Protein AF-A0A1W0A233-F1 (afdb_monomer)

Radius of gyration: 25.61 Å; Cα contacts (8 Å, |Δi|>4): 280; chains: 1; bounding box: 57×73×52 Å

pLDDT: mean 81.69, std 15.73, range [32.03, 96.0]

Organism: NCBI:txid74557

Sequence (235 aa):
MIAGYSLIRVHFCFFKCFCPRFTFYENITLYTPLTAGLESLQATLGPFGAVDMIYISCPNTYTTQVPEEFLNNSSIGGNLLCCVDMSPMPTFSGISSYFRLNNMCHSQFGEFAWRSNLMLLFANIPSQITINLNASDYNQLCALQLISGDDCMYMYTQDELFIKEYPIYLEHSTTQAYQDIKALDIRFIQYVLIDNSTTHLYNIPIFSKAERLFGFFAWCLIYEWATGLREVISF

Solvent-accessible surface area (backbone atoms only — not comparable to full-atom values): 14281 Å² total; per-residue (Å²): 131,98,79,85,86,80,89,74,84,88,73,95,71,76,97,64,93,69,61,54,52,59,60,30,45,77,67,65,76,40,62,87,79,65,54,72,67,57,48,50,47,34,70,72,67,39,58,60,90,73,53,91,78,80,88,75,78,74,77,78,54,51,34,16,62,43,50,72,72,54,77,82,28,30,28,31,36,18,40,85,90,42,78,88,82,41,68,67,47,56,76,69,45,30,33,39,31,59,67,50,95,86,61,60,71,92,59,91,46,60,32,68,46,77,65,41,73,67,46,51,53,64,14,49,63,48,21,44,73,78,58,60,62,51,84,85,47,39,64,60,53,41,69,31,23,52,45,60,59,98,55,45,52,57,52,58,50,48,50,53,51,48,49,70,75,51,76,77,85,67,94,64,59,59,68,54,55,51,52,55,53,58,72,65,63,53,62,45,61,35,34,32,30,44,88,86,73,45,80,43,77,47,74,44,53,45,76,32,84,91,34,49,68,38,34,38,55,38,38,38,52,48,47,34,36,78,72,67,77,42,85,86,87,86,132

Structure (mmCIF, N/CA/C/O backbone):
data_AF-A0A1W0A233-F1
#
_entry.id   AF-A0A1W0A233-F1
#
loop_
_atom_site.group_PDB
_atom_site.id
_atom_site.type_symbol
_atom_site.label_atom_id
_atom_site.label_alt_id
_atom_site.label_comp_id
_atom_site.label_asym_id
_atom_site.label_entity_id
_atom_site.label_seq_id
_atom_site.pdbx_PDB_ins_code
_atom_site.Cartn_x
_atom_site.Cartn_y
_atom_site.Cartn_z
_atom_site.occupancy
_atom_site.B_iso_or_equiv
_atom_site.auth_seq_id
_atom_site.auth_comp_id
_atom_site.auth_asym_id
_atom_site.auth_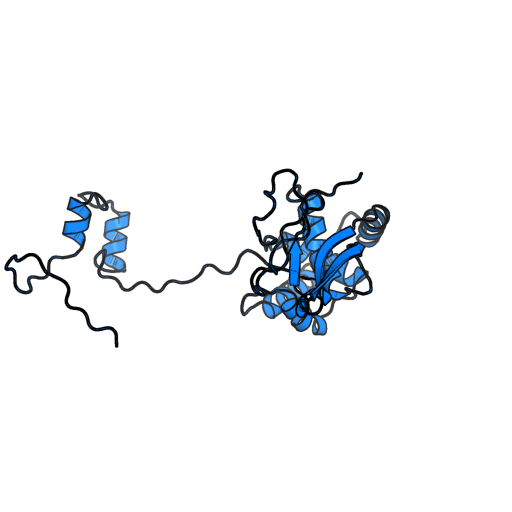atom_id
_atom_site.pdbx_PDB_model_num
ATOM 1 N N . MET A 1 1 ? 4.770 41.264 -24.015 1.00 33.19 1 MET A N 1
ATOM 2 C CA . MET A 1 1 ? 4.144 42.059 -22.938 1.00 33.19 1 MET A CA 1
ATOM 3 C C . MET A 1 1 ? 2.650 42.005 -23.200 1.00 33.19 1 MET A C 1
ATOM 5 O O . MET A 1 1 ? 2.228 42.519 -24.227 1.00 33.19 1 MET A O 1
ATOM 9 N N . ILE A 1 2 ? 1.888 41.238 -22.419 1.00 33.50 2 ILE A N 1
ATOM 10 C CA . ILE A 1 2 ? 0.462 41.043 -22.711 1.00 33.50 2 ILE A CA 1
ATOM 11 C C . ILE A 1 2 ? -0.270 42.314 -22.285 1.00 33.50 2 ILE A C 1
ATOM 13 O O . ILE A 1 2 ? -0.435 42.584 -21.101 1.00 33.50 2 ILE A O 1
ATOM 17 N N . ALA A 1 3 ? -0.653 43.098 -23.285 1.00 32.56 3 ALA A N 1
ATOM 18 C CA . ALA A 1 3 ? -1.611 44.182 -23.199 1.00 32.56 3 ALA A CA 1
ATOM 19 C C . ALA A 1 3 ? -2.797 43.810 -24.098 1.00 32.56 3 ALA A C 1
ATOM 21 O O . ALA A 1 3 ? -2.602 43.251 -25.178 1.00 32.56 3 ALA A O 1
ATOM 22 N N . GLY A 1 4 ? -4.015 44.119 -23.659 1.00 37.56 4 GLY A N 1
ATOM 23 C CA . GLY A 1 4 ? -5.231 43.903 -24.435 1.00 37.56 4 GLY A CA 1
ATOM 24 C C . GLY A 1 4 ? -6.406 44.670 -23.836 1.00 37.56 4 GLY A C 1
ATOM 25 O O . GLY A 1 4 ? -6.597 44.663 -22.623 1.00 37.56 4 GLY A O 1
ATOM 26 N N . TYR A 1 5 ? -7.182 45.337 -24.690 1.00 35.78 5 TYR A N 1
ATOM 27 C CA . TYR A 1 5 ? -8.458 45.957 -24.337 1.00 35.78 5 TYR A CA 1
ATOM 28 C C . TYR A 1 5 ? -9.594 45.035 -24.787 1.00 35.78 5 TYR A C 1
ATOM 30 O O . TYR A 1 5 ? -9.588 44.565 -25.924 1.00 35.78 5 TYR A O 1
ATOM 38 N N . SER A 1 6 ? -10.566 44.787 -23.907 1.00 41.59 6 SER A N 1
ATOM 39 C CA . SER A 1 6 ? -11.789 44.046 -24.237 1.00 41.59 6 SER A CA 1
ATOM 40 C C . SER A 1 6 ? -12.926 45.017 -24.559 1.00 41.59 6 SER A C 1
ATOM 42 O O . SER A 1 6 ? -13.062 46.059 -23.914 1.00 41.59 6 SER A O 1
ATOM 44 N N . LEU A 1 7 ? -13.742 44.689 -25.563 1.00 35.34 7 LEU A N 1
ATOM 45 C CA . LEU A 1 7 ? -14.907 45.485 -25.946 1.00 35.34 7 LEU A CA 1
ATOM 46 C C . LEU A 1 7 ? -16.031 45.299 -24.922 1.00 35.34 7 LEU A C 1
ATOM 48 O O . LEU A 1 7 ? -16.494 44.185 -24.689 1.00 35.34 7 LEU A O 1
ATOM 52 N N . ILE A 1 8 ? -16.511 46.407 -24.358 1.00 42.28 8 ILE A N 1
ATOM 53 C CA . ILE A 1 8 ? -17.685 46.428 -23.483 1.00 42.28 8 ILE A CA 1
ATOM 54 C C . ILE A 1 8 ? -18.877 46.903 -24.312 1.00 42.28 8 ILE A C 1
ATOM 56 O O . ILE A 1 8 ? -18.841 47.978 -24.914 1.00 42.28 8 ILE A O 1
ATOM 60 N N . ARG A 1 9 ? -19.945 46.102 -24.357 1.00 34.44 9 ARG A N 1
ATOM 61 C CA . ARG A 1 9 ? -21.213 46.512 -24.968 1.00 34.44 9 ARG A CA 1
ATOM 62 C C . ARG A 1 9 ? -21.844 47.581 -24.076 1.00 34.44 9 ARG A C 1
ATOM 64 O O . ARG A 1 9 ? -22.087 47.345 -22.898 1.00 34.44 9 ARG A O 1
ATOM 71 N N . VAL A 1 10 ? -22.069 48.761 -24.643 1.00 38.72 10 VAL A N 1
ATOM 72 C CA . VAL A 1 10 ? -22.599 49.937 -23.947 1.00 38.72 10 VAL A CA 1
ATOM 73 C C . VAL A 1 10 ? -23.959 49.622 -23.318 1.00 38.72 10 VAL A C 1
ATOM 75 O O . VAL A 1 10 ? -24.916 49.337 -24.034 1.00 38.72 10 VAL A O 1
ATOM 78 N N . HIS A 1 11 ? -24.065 49.764 -21.997 1.00 34.16 11 HIS A N 1
ATOM 79 C CA . HIS A 1 11 ? -25.263 50.346 -21.405 1.00 34.16 11 HIS A CA 1
ATOM 80 C C . HIS A 1 11 ? -24.916 51.145 -20.147 1.00 34.16 11 HIS A C 1
ATOM 82 O O . HIS A 1 11 ? -24.232 50.678 -19.240 1.00 34.16 11 HIS A O 1
ATOM 88 N N . PHE A 1 12 ? -25.385 52.388 -20.141 1.00 35.78 12 PHE A N 1
ATOM 89 C CA . PHE A 1 12 ? -25.283 53.349 -19.053 1.00 35.78 12 PHE A CA 1
ATOM 90 C C . PHE A 1 12 ? -26.000 52.800 -17.811 1.00 35.78 12 PHE A C 1
ATOM 92 O O . PHE A 1 12 ? -27.225 52.721 -17.808 1.00 35.78 12 PHE A O 1
ATOM 99 N N . CYS A 1 13 ? -25.253 52.453 -16.763 1.00 33.56 13 CYS A N 1
ATOM 100 C CA . CYS A 1 13 ? -25.688 52.653 -15.383 1.00 33.56 13 CYS A CA 1
ATOM 101 C C . CYS A 1 13 ? -24.473 52.655 -14.447 1.00 33.56 13 CYS A C 1
ATOM 103 O O . CYS A 1 13 ? -23.945 51.622 -14.048 1.00 33.56 13 CYS A O 1
ATOM 105 N N . PHE A 1 14 ? -24.044 53.876 -14.130 1.00 32.03 14 PHE A N 1
ATOM 106 C CA . PHE A 1 14 ? -23.305 54.258 -12.931 1.00 32.03 14 PHE A CA 1
ATOM 107 C C . PHE A 1 14 ? -23.689 53.402 -11.718 1.00 32.03 14 PHE A C 1
ATOM 109 O O . PHE A 1 14 ? -24.881 53.218 -11.480 1.00 32.03 14 PHE A O 1
ATOM 116 N N . PHE A 1 15 ? -22.682 52.963 -10.952 1.00 35.00 15 PHE A N 1
ATOM 117 C CA . PHE A 1 15 ? -22.752 52.507 -9.557 1.00 35.00 15 PHE A CA 1
ATOM 118 C C . PHE A 1 15 ? -24.134 52.699 -8.900 1.00 35.00 15 PHE A C 1
ATOM 120 O O . PHE A 1 15 ? -24.409 53.685 -8.219 1.00 35.00 15 PHE A O 1
ATOM 127 N N . LYS A 1 16 ? -25.010 51.715 -9.087 1.00 32.91 16 LYS A N 1
ATOM 128 C CA . LYS A 1 16 ? -26.120 51.427 -8.186 1.00 32.91 16 LYS A CA 1
ATOM 129 C C . LYS A 1 16 ? -25.879 50.003 -7.742 1.00 32.91 16 LYS A C 1
ATOM 131 O O . LYS A 1 16 ? -25.800 49.112 -8.579 1.00 32.91 16 LYS A O 1
ATOM 136 N N . CYS A 1 17 ? -25.681 49.831 -6.441 1.00 41.06 17 CYS A N 1
ATOM 137 C CA . CYS A 1 17 ? -25.454 48.553 -5.784 1.00 41.06 17 CYS A CA 1
ATOM 138 C C . CYS A 1 17 ? -26.625 47.605 -6.103 1.00 41.06 17 CYS A C 1
ATOM 140 O O . CYS A 1 17 ? -27.643 47.604 -5.414 1.00 41.06 17 CYS A O 1
ATOM 142 N N . PHE A 1 18 ? -26.522 46.859 -7.203 1.00 43.19 18 PHE A N 1
ATOM 143 C CA . PHE A 1 18 ? -27.404 45.742 -7.497 1.00 43.19 18 PHE A CA 1
ATOM 144 C C . PHE A 1 18 ? -26.868 44.575 -6.679 1.00 43.19 18 PHE A C 1
ATOM 146 O O . PHE A 1 18 ? -25.777 44.069 -6.932 1.00 43.19 18 PHE A O 1
ATOM 153 N N . CYS A 1 19 ? -27.604 44.208 -5.634 1.00 56.47 19 CYS A N 1
ATOM 154 C CA . CYS A 1 19 ? -27.292 43.048 -4.814 1.00 56.47 19 CYS A CA 1
ATOM 155 C C . CYS A 1 19 ? -27.194 41.818 -5.748 1.00 56.47 19 CYS A C 1
ATOM 157 O O . CYS A 1 19 ? -28.168 41.570 -6.468 1.00 56.47 19 CYS A O 1
ATOM 159 N N . PRO A 1 20 ? -26.086 41.043 -5.757 1.00 60.44 20 PRO A N 1
ATOM 160 C CA . PRO A 1 20 ? -25.913 39.881 -6.648 1.00 60.44 20 PRO A CA 1
ATOM 161 C C . PRO A 1 20 ? -27.074 38.873 -6.567 1.00 60.44 20 PRO A C 1
ATOM 163 O O . PRO A 1 20 ? -27.365 38.138 -7.507 1.00 60.44 20 PRO A O 1
ATOM 166 N N . ARG A 1 21 ? -27.804 38.908 -5.447 1.00 60.41 21 ARG A N 1
ATOM 167 C CA . ARG A 1 21 ? -29.059 38.207 -5.180 1.00 60.41 21 ARG A CA 1
ATOM 168 C C . ARG A 1 21 ? -30.117 38.326 -6.287 1.00 60.41 21 ARG A C 1
ATOM 170 O O . ARG A 1 21 ? -30.792 37.337 -6.548 1.00 60.41 21 ARG A O 1
ATOM 177 N N . PHE A 1 22 ? -30.288 39.486 -6.926 1.00 64.31 22 PHE A N 1
ATOM 178 C CA . PHE A 1 22 ? -31.325 39.654 -7.959 1.00 64.31 22 PHE A CA 1
ATOM 179 C C . PHE A 1 22 ? -31.006 38.835 -9.216 1.00 64.31 22 PHE A C 1
ATOM 181 O O . PHE A 1 22 ? -31.866 38.122 -9.726 1.00 64.31 22 PHE A O 1
ATOM 188 N N . THR A 1 23 ? -29.738 38.831 -9.626 1.00 68.94 23 THR A N 1
ATOM 189 C CA . THR A 1 23 ? -29.240 38.010 -10.735 1.00 68.94 23 THR A CA 1
ATOM 190 C C . THR A 1 23 ? -29.417 36.516 -10.462 1.00 68.94 23 THR A C 1
ATOM 192 O O . THR A 1 23 ? -29.741 35.755 -11.368 1.00 68.94 23 THR A O 1
ATOM 195 N N . PHE A 1 24 ? -29.255 36.072 -9.211 1.00 71.56 24 PHE A N 1
ATOM 196 C CA . PHE A 1 24 ? -29.488 34.670 -8.848 1.00 71.56 24 PHE A CA 1
ATOM 197 C C . PHE A 1 24 ? -30.963 34.263 -8.895 1.00 71.56 24 PHE A C 1
ATOM 199 O O . PHE A 1 24 ? -31.239 33.095 -9.159 1.00 71.56 24 PHE A O 1
ATOM 206 N N . TYR A 1 25 ? -31.898 35.193 -8.676 1.00 74.81 25 TYR A N 1
ATOM 207 C CA . TYR A 1 25 ? -33.323 34.929 -8.886 1.00 74.81 25 TYR A CA 1
ATOM 208 C C . TYR A 1 25 ? -33.676 34.852 -10.371 1.00 74.81 25 TYR A C 1
ATOM 210 O O . TYR A 1 25 ? -34.390 33.940 -10.778 1.00 74.81 25 TYR A O 1
ATOM 218 N N . GLU A 1 26 ? -33.141 35.759 -11.192 1.00 76.00 26 GLU A N 1
ATOM 219 C CA . GLU A 1 26 ? -33.358 35.729 -12.645 1.00 76.00 26 GLU A CA 1
ATOM 220 C C . GLU A 1 26 ? -32.745 34.484 -13.302 1.00 76.00 26 GLU A C 1
ATOM 222 O O . GLU A 1 26 ? -33.341 33.911 -14.210 1.00 76.00 26 GLU A O 1
ATOM 227 N N . ASN A 1 27 ? -31.590 34.024 -12.809 1.00 75.62 27 ASN A N 1
ATOM 228 C CA . ASN A 1 27 ? -30.916 32.813 -13.285 1.00 75.62 27 ASN A CA 1
ATOM 229 C C . ASN A 1 27 ? -31.359 31.532 -12.548 1.00 75.62 27 ASN A C 1
ATOM 231 O O . ASN A 1 27 ? -30.694 30.501 -12.643 1.00 75.62 27 ASN A O 1
ATOM 235 N N . ILE A 1 28 ? -32.445 31.596 -11.763 1.00 76.31 28 ILE A N 1
ATOM 236 C CA . ILE A 1 28 ? -33.083 30.443 -11.094 1.00 76.31 28 ILE A CA 1
ATOM 237 C C . ILE A 1 28 ? -32.131 29.689 -10.129 1.00 76.31 28 ILE A C 1
ATOM 239 O O . ILE A 1 28 ? -32.389 28.583 -9.666 1.00 76.31 28 ILE A O 1
ATOM 243 N N . THR A 1 29 ? -31.006 30.302 -9.765 1.00 79.31 29 THR A N 1
ATOM 244 C CA . THR A 1 29 ? -30.072 29.760 -8.767 1.00 79.31 29 THR A CA 1
ATOM 245 C C . THR A 1 29 ? -30.651 29.893 -7.356 1.00 79.31 29 THR A C 1
ATOM 247 O O . THR A 1 29 ? -30.402 29.057 -6.492 1.00 79.31 29 THR A O 1
ATOM 250 N N . LEU A 1 30 ? -31.457 30.932 -7.125 1.00 76.25 30 LEU A N 1
ATOM 251 C CA . LEU A 1 30 ? -32.267 31.113 -5.926 1.00 76.25 30 LEU A CA 1
ATOM 252 C C . LEU A 1 30 ? -33.742 31.205 -6.325 1.00 76.25 30 LEU A C 1
ATOM 254 O O . LEU A 1 30 ? -34.074 31.711 -7.393 1.00 76.25 30 LEU A O 1
ATOM 258 N N . TYR A 1 31 ? -34.630 30.773 -5.434 1.00 76.81 31 TYR A N 1
ATOM 259 C CA . TYR A 1 31 ? -36.079 30.890 -5.600 1.00 76.81 31 TYR A CA 1
ATOM 260 C C . TYR A 1 31 ? -36.647 31.883 -4.581 1.00 76.81 31 TYR A C 1
ATOM 262 O O . TYR A 1 31 ? -36.152 31.968 -3.453 1.00 76.81 31 TYR A O 1
ATOM 270 N N . THR A 1 32 ? -37.657 32.662 -4.977 1.00 77.00 32 THR A N 1
ATOM 271 C CA . THR A 1 32 ? -38.414 33.529 -4.063 1.00 77.00 32 THR A CA 1
ATOM 272 C C . THR A 1 32 ? -39.746 32.87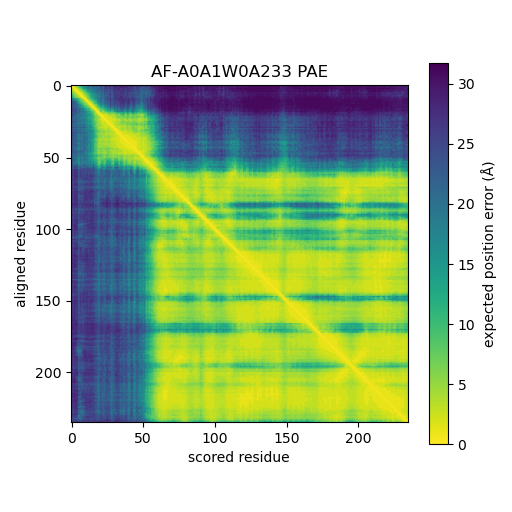2 -3.672 1.00 77.00 32 THR A C 1
ATOM 274 O O . THR A 1 32 ? -40.431 32.335 -4.542 1.00 77.00 32 THR A O 1
ATOM 277 N N . PRO A 1 33 ? -40.152 32.936 -2.387 1.00 82.12 33 PRO A N 1
ATOM 278 C CA . PRO A 1 33 ? -39.359 33.378 -1.234 1.00 82.12 33 PRO A CA 1
ATOM 279 C C . PRO A 1 33 ? -38.209 32.402 -0.925 1.00 82.12 33 PRO A C 1
ATOM 281 O O . PRO A 1 33 ? -38.262 31.233 -1.302 1.00 82.12 33 PRO A O 1
ATOM 284 N N . LEU A 1 34 ? -37.165 32.880 -0.236 1.00 82.62 34 LEU A N 1
ATOM 285 C CA . LEU A 1 34 ? -36.105 31.984 0.235 1.00 82.62 34 LEU A CA 1
ATOM 286 C C . LEU A 1 34 ? -36.691 30.985 1.231 1.00 82.62 34 LEU A C 1
ATOM 288 O O . LEU A 1 34 ? -37.516 31.335 2.071 1.00 82.62 34 LEU A O 1
ATOM 292 N N . THR A 1 35 ? -36.216 29.746 1.177 1.00 88.06 35 THR A N 1
ATOM 293 C CA . THR A 1 35 ? -36.455 28.788 2.259 1.00 88.06 35 THR A CA 1
ATOM 294 C C . THR A 1 35 ? -35.825 29.302 3.555 1.00 88.06 35 THR A C 1
ATOM 296 O O . THR A 1 35 ? -34.763 29.928 3.496 1.00 88.06 35 THR A O 1
ATOM 299 N N . ALA A 1 36 ? -36.397 28.952 4.710 1.00 87.00 36 ALA A N 1
ATOM 300 C CA . ALA A 1 36 ? -35.888 29.359 6.025 1.00 87.00 36 ALA A CA 1
ATOM 301 C C . ALA A 1 36 ? -34.377 29.092 6.213 1.00 87.00 36 ALA A C 1
ATOM 303 O O . ALA A 1 36 ? -33.674 29.898 6.815 1.00 87.00 36 ALA A O 1
ATOM 304 N N . GLY A 1 37 ? -33.853 28.000 5.637 1.00 85.25 37 GLY A N 1
ATOM 305 C CA . GLY A 1 37 ? -32.419 27.691 5.668 1.00 85.25 37 GLY A CA 1
ATOM 306 C C . GLY A 1 37 ? -31.556 28.710 4.915 1.00 85.25 37 GLY A C 1
ATOM 307 O O . GLY A 1 37 ? -30.560 29.183 5.452 1.00 85.25 37 GLY A O 1
ATOM 308 N N . LEU A 1 38 ? -31.952 29.099 3.699 1.00 82.75 38 LEU A N 1
ATOM 309 C CA . LEU A 1 38 ? -31.236 30.105 2.903 1.00 82.75 38 LEU A CA 1
ATOM 310 C C . LEU A 1 38 ? -31.375 31.514 3.487 1.00 82.75 38 LEU A C 1
ATOM 312 O O . LEU A 1 38 ? -30.438 32.301 3.396 1.00 82.75 38 LEU A O 1
ATOM 316 N N . GLU A 1 39 ? -32.515 31.833 4.100 1.00 87.44 39 GLU A N 1
ATOM 317 C CA . GLU A 1 39 ? -32.701 33.102 4.806 1.00 87.44 39 GLU A CA 1
ATOM 318 C C . GLU A 1 39 ? -31.789 33.190 6.036 1.00 87.44 39 GLU A C 1
ATOM 320 O O . GLU A 1 39 ? -31.076 34.180 6.199 1.00 87.44 39 GLU A O 1
ATOM 325 N N . SER A 1 40 ? -31.726 32.122 6.838 1.00 87.38 40 SER A N 1
ATOM 326 C CA . SER A 1 40 ? -30.799 32.036 7.968 1.00 87.38 40 SER A CA 1
ATOM 327 C C . SER A 1 40 ? -29.341 32.099 7.513 1.00 87.38 40 SER A C 1
ATOM 329 O O . SER A 1 40 ? -28.550 32.821 8.110 1.00 87.38 40 SER A O 1
ATOM 331 N N . LEU A 1 41 ? -28.976 31.386 6.444 1.00 81.81 41 LEU A N 1
ATOM 332 C CA . LEU A 1 41 ? -27.616 31.386 5.906 1.00 81.81 41 LEU A CA 1
ATOM 333 C C . LEU A 1 41 ? -27.201 32.782 5.422 1.00 81.81 41 LEU A C 1
ATOM 335 O O . LEU A 1 41 ? -26.109 33.244 5.742 1.00 81.81 41 LEU A O 1
ATOM 339 N N . GLN A 1 42 ? -28.087 33.472 4.697 1.00 84.31 42 GLN A N 1
ATOM 340 C CA . GLN A 1 42 ? -27.844 34.834 4.227 1.00 84.31 42 GLN A CA 1
ATOM 341 C C . GLN A 1 42 ? -27.738 35.828 5.395 1.00 84.31 42 GLN A C 1
ATOM 343 O O . GLN A 1 42 ? -26.938 36.760 5.340 1.00 84.31 42 GLN A O 1
ATOM 348 N N . ALA A 1 43 ? -28.529 35.640 6.456 1.00 84.75 43 ALA A N 1
ATOM 349 C CA . ALA A 1 43 ? -28.452 36.464 7.661 1.00 84.75 43 ALA A CA 1
ATOM 350 C C . ALA A 1 43 ? -27.136 36.258 8.429 1.00 84.75 43 ALA A C 1
ATOM 352 O O . ALA A 1 43 ? -26.621 37.207 9.015 1.00 84.75 43 ALA A O 1
ATOM 353 N N . THR A 1 44 ? -26.583 35.041 8.418 1.00 86.69 44 THR A N 1
ATOM 354 C CA . THR A 1 44 ? -25.339 34.708 9.125 1.00 86.69 44 THR A CA 1
ATOM 355 C C . THR A 1 44 ? -24.084 35.076 8.336 1.00 86.69 44 THR A C 1
ATOM 357 O O . THR A 1 44 ? -23.152 35.632 8.909 1.00 86.69 44 THR A O 1
ATOM 360 N N . LEU A 1 45 ? -24.033 34.751 7.042 1.00 81.44 45 LEU A N 1
ATOM 361 C CA . LEU A 1 45 ? -22.818 34.881 6.227 1.00 81.44 45 LEU A CA 1
ATOM 362 C C . LEU A 1 45 ? -22.775 36.168 5.400 1.00 81.44 45 LEU A C 1
ATOM 364 O O . LEU A 1 45 ? -21.698 36.602 5.004 1.00 81.44 45 LEU A O 1
ATOM 368 N N . GLY A 1 46 ? -23.930 36.783 5.145 1.00 80.81 46 GLY A N 1
ATOM 369 C CA . GLY A 1 46 ? -24.065 37.938 4.267 1.00 80.81 46 GLY A CA 1
ATOM 370 C C . GLY A 1 46 ? -24.757 37.607 2.938 1.00 80.81 46 GLY A C 1
ATOM 371 O O . GLY A 1 46 ? -25.228 36.490 2.709 1.00 80.81 46 GLY A O 1
ATOM 372 N N . PRO A 1 47 ? -24.892 38.601 2.047 1.00 80.81 47 PRO A N 1
ATOM 373 C CA . PRO A 1 47 ? -25.622 38.447 0.793 1.00 80.81 47 PRO A CA 1
ATOM 374 C C . PRO A 1 47 ? -24.954 37.436 -0.147 1.00 80.81 47 PRO A C 1
ATOM 376 O O . PRO A 1 47 ? -23.754 37.515 -0.404 1.00 80.81 47 PRO A O 1
ATOM 379 N N . PHE A 1 48 ? -25.746 36.530 -0.734 1.00 76.25 48 PHE A N 1
ATOM 380 C CA . PHE A 1 48 ? -25.266 35.590 -1.753 1.00 76.25 48 PHE A CA 1
ATOM 381 C C . PHE A 1 48 ? -24.473 36.313 -2.851 1.00 76.25 48 PHE A C 1
ATOM 383 O O . PHE A 1 48 ? -24.917 37.345 -3.355 1.00 76.25 48 PHE A O 1
ATOM 390 N N . GLY A 1 49 ? -23.311 35.763 -3.221 1.00 68.88 49 GLY A N 1
ATOM 391 C CA . GLY A 1 49 ? -22.426 36.299 -4.266 1.00 68.88 49 GLY A CA 1
ATOM 392 C C . GLY A 1 49 ? -21.567 37.501 -3.865 1.00 68.88 49 GLY A C 1
ATOM 393 O O . GLY A 1 49 ? -20.875 38.039 -4.721 1.00 68.88 49 GLY A O 1
ATOM 394 N N . ALA A 1 50 ? -21.608 37.925 -2.601 1.00 75.06 50 ALA A N 1
ATOM 395 C CA . ALA A 1 50 ? -20.765 38.996 -2.061 1.00 75.06 50 ALA A CA 1
ATOM 396 C C . ALA A 1 50 ? -20.133 38.624 -0.704 1.00 75.06 50 ALA A C 1
ATOM 398 O O . ALA A 1 50 ? -19.707 39.500 0.044 1.00 75.06 50 ALA A O 1
ATOM 399 N N . VAL A 1 51 ? -20.086 37.324 -0.391 1.00 72.75 51 VAL A N 1
ATOM 400 C CA . VAL A 1 51 ? -19.363 36.776 0.762 1.00 72.75 51 VAL A CA 1
ATOM 401 C C . VAL A 1 51 ? -18.040 36.213 0.265 1.00 72.75 51 VAL A C 1
ATOM 403 O O . VAL A 1 51 ? -18.032 35.357 -0.624 1.00 72.75 51 VAL A O 1
ATOM 406 N N . ASP A 1 52 ? -16.937 36.673 0.848 1.00 70.06 52 ASP A N 1
ATOM 407 C CA . ASP A 1 52 ? -15.623 36.092 0.606 1.00 70.06 52 ASP A CA 1
ATOM 408 C C . ASP A 1 52 ? -15.585 34.682 1.202 1.00 70.06 52 ASP A C 1
ATOM 410 O O . ASP A 1 52 ? -15.760 34.483 2.405 1.00 70.06 52 ASP A O 1
ATOM 414 N N . MET A 1 53 ? -15.376 33.684 0.348 1.00 72.06 53 MET A N 1
ATOM 415 C CA . MET A 1 53 ? -15.205 32.298 0.766 1.00 72.06 53 MET A CA 1
ATOM 416 C C . MET A 1 53 ? -13.731 31.936 0.662 1.00 72.06 53 MET A C 1
ATOM 418 O O . MET A 1 53 ? -13.109 32.119 -0.384 1.00 72.06 53 MET A O 1
ATOM 422 N N . ILE A 1 54 ? -13.184 31.379 1.736 1.00 69.31 54 ILE A N 1
ATOM 423 C CA . ILE A 1 54 ? -11.886 30.713 1.689 1.00 69.31 54 ILE A CA 1
ATOM 424 C C . ILE A 1 54 ? -12.159 29.255 1.341 1.00 69.31 54 ILE A C 1
ATOM 426 O O . ILE A 1 54 ? -12.937 28.583 2.020 1.00 69.31 54 ILE A O 1
ATOM 430 N N . TYR A 1 55 ? -11.530 28.763 0.277 1.00 63.06 55 TYR A N 1
ATOM 431 C CA . TYR A 1 55 ? -11.547 27.338 -0.013 1.00 63.06 55 TYR A CA 1
ATOM 432 C C . TYR A 1 55 ? -10.722 26.609 1.051 1.00 63.06 55 TYR A C 1
ATOM 434 O O . TYR A 1 55 ? -9.503 26.768 1.118 1.00 63.06 55 TYR A O 1
ATOM 442 N N . ILE A 1 56 ? -11.399 25.826 1.888 1.00 59.44 56 ILE A N 1
ATOM 443 C CA . ILE A 1 56 ? -10.765 24.892 2.815 1.00 59.44 56 ILE A CA 1
ATOM 444 C C . ILE A 1 56 ? -10.793 23.527 2.134 1.00 59.44 56 ILE A C 1
ATOM 446 O O . ILE A 1 56 ? -11.863 22.939 1.971 1.00 59.44 56 ILE A O 1
ATOM 450 N N . SER A 1 57 ? -9.628 23.033 1.714 1.00 58.28 57 SER A N 1
ATOM 451 C CA . SER A 1 57 ? -9.503 21.669 1.199 1.00 58.28 57 SER A CA 1
ATOM 452 C C . SER A 1 57 ? -10.011 20.679 2.244 1.00 58.28 57 SER A C 1
ATOM 454 O O . SER A 1 57 ? -9.639 20.771 3.416 1.00 58.28 57 SER A O 1
ATOM 456 N N . CYS A 1 58 ? -10.823 19.700 1.833 1.00 58.31 58 CYS A N 1
ATOM 457 C CA . CYS A 1 58 ? -11.064 18.545 2.691 1.00 58.31 58 CYS A CA 1
ATOM 458 C C . CYS A 1 58 ? -9.713 17.898 3.038 1.00 58.31 58 CYS A C 1
ATOM 460 O O . CYS A 1 58 ? -8.850 17.814 2.156 1.00 58.31 58 CYS A O 1
ATOM 462 N N . PRO A 1 59 ? -9.519 17.423 4.281 1.00 65.75 59 PRO A N 1
ATOM 463 C CA . PRO A 1 59 ? -8.355 16.616 4.611 1.00 65.75 59 PRO A CA 1
ATOM 464 C C . PRO A 1 59 ? -8.231 15.484 3.593 1.00 65.75 59 PRO A C 1
ATOM 466 O O . PRO A 1 59 ? -9.227 14.834 3.273 1.00 65.75 59 PRO A O 1
ATOM 469 N N . ASN A 1 60 ? -7.032 15.274 3.051 1.00 67.06 60 ASN A N 1
ATOM 470 C CA . ASN A 1 60 ? -6.810 14.232 2.054 1.00 67.06 60 ASN A CA 1
ATOM 471 C C . ASN A 1 60 ? -7.282 12.878 2.626 1.00 67.06 60 ASN A C 1
ATOM 473 O O . ASN A 1 60 ? -6.750 12.393 3.621 1.00 67.06 60 ASN A O 1
ATOM 477 N N . THR A 1 61 ? -8.293 12.267 2.008 1.00 74.25 61 THR A N 1
ATOM 478 C CA . THR A 1 61 ? -8.886 10.994 2.468 1.00 74.25 61 THR A CA 1
ATOM 479 C C . THR A 1 61 ? -8.246 9.776 1.815 1.00 74.25 61 THR A C 1
ATOM 481 O O . THR A 1 61 ? -8.671 8.648 2.041 1.00 74.25 61 THR A O 1
ATOM 484 N N . TYR A 1 62 ? -7.242 9.988 0.973 1.00 78.00 62 TYR A N 1
ATOM 485 C CA . TYR A 1 62 ? -6.505 8.947 0.274 1.00 78.00 62 TYR A CA 1
ATOM 486 C C . TYR A 1 62 ? -5.009 9.128 0.508 1.00 78.00 62 TYR A C 1
ATOM 488 O O . TYR A 1 62 ? -4.552 10.180 0.975 1.00 78.00 62 TYR A O 1
ATOM 496 N N . THR A 1 63 ? -4.254 8.071 0.253 1.00 78.94 63 THR A N 1
ATOM 497 C CA . THR A 1 63 ? -2.797 8.064 0.298 1.00 78.94 63 THR A CA 1
ATOM 498 C C . THR A 1 63 ? -2.249 7.420 -0.966 1.00 78.94 63 THR A C 1
ATOM 500 O O . THR A 1 63 ? -2.850 6.493 -1.506 1.00 78.94 63 THR A O 1
ATOM 503 N N . THR A 1 64 ? -1.130 7.955 -1.448 1.00 85.94 64 THR A N 1
ATOM 504 C CA . THR A 1 64 ? -0.359 7.406 -2.563 1.00 85.94 64 THR A CA 1
ATOM 505 C C . THR A 1 64 ? 0.953 6.862 -2.009 1.00 85.94 64 THR A C 1
ATOM 507 O O . THR A 1 64 ? 1.951 7.582 -1.915 1.00 85.94 64 THR A O 1
ATOM 510 N N . GLN A 1 65 ? 0.920 5.614 -1.564 1.00 87.62 65 GLN A N 1
ATOM 511 C CA . GLN A 1 65 ? 2.087 4.901 -1.064 1.00 87.62 65 GLN A CA 1
ATOM 512 C C . GLN A 1 65 ? 2.968 4.404 -2.208 1.00 87.62 65 GLN A C 1
ATOM 514 O O . GLN A 1 65 ? 2.460 3.970 -3.245 1.00 87.62 65 GLN A O 1
ATOM 519 N N . VAL A 1 66 ? 4.277 4.392 -1.993 1.00 91.19 66 VAL A N 1
ATOM 520 C CA . VAL A 1 66 ? 5.235 3.797 -2.924 1.00 91.19 66 VAL A CA 1
ATOM 521 C C . VAL A 1 66 ? 6.302 2.993 -2.170 1.00 91.19 66 VAL A C 1
ATOM 523 O O . VAL A 1 66 ? 6.618 3.345 -1.033 1.00 91.19 66 VAL A O 1
ATOM 526 N N . PRO A 1 67 ? 6.854 1.916 -2.758 1.00 92.56 67 PRO A N 1
ATOM 527 C CA . PRO A 1 67 ? 8.088 1.315 -2.256 1.00 92.56 67 PRO A CA 1
ATOM 528 C C . PRO A 1 67 ? 9.248 2.323 -2.303 1.00 92.56 67 PRO A C 1
ATOM 530 O O . PRO A 1 67 ? 9.237 3.252 -3.113 1.00 92.56 67 PRO A O 1
ATOM 533 N N . GLU A 1 68 ? 10.259 2.127 -1.464 1.00 91.25 68 GLU A N 1
ATOM 534 C CA . GLU A 1 68 ? 11.443 2.978 -1.344 1.00 91.25 68 GLU A CA 1
ATOM 535 C C . GLU A 1 68 ? 12.162 3.177 -2.697 1.00 91.25 68 GLU A C 1
ATOM 537 O O . GLU A 1 68 ? 12.612 4.284 -3.003 1.00 91.25 68 GLU A O 1
ATOM 542 N N . GLU A 1 69 ? 12.192 2.151 -3.558 1.00 89.06 69 GLU A N 1
ATOM 543 C CA . GLU A 1 69 ? 12.750 2.207 -4.923 1.00 89.06 69 GLU A CA 1
ATOM 544 C C . GLU A 1 69 ? 12.133 3.329 -5.791 1.00 89.06 69 GLU A C 1
ATOM 546 O O . GLU A 1 69 ? 12.808 3.953 -6.614 1.00 89.06 69 GLU A O 1
ATOM 551 N N . PHE A 1 70 ? 10.846 3.626 -5.595 1.00 89.62 70 PHE A N 1
ATOM 552 C CA . PHE A 1 70 ? 10.087 4.599 -6.391 1.00 89.62 70 PHE A CA 1
ATOM 553 C C . PHE A 1 70 ? 10.260 6.044 -5.902 1.00 89.62 70 PHE A C 1
ATOM 555 O O . PHE A 1 70 ? 9.676 6.961 -6.474 1.00 89.62 70 PHE A O 1
ATOM 562 N N . LEU A 1 71 ? 11.078 6.277 -4.870 1.00 88.50 71 LEU A N 1
ATOM 563 C CA . LEU A 1 71 ? 11.469 7.634 -4.477 1.00 88.50 71 LEU A CA 1
ATOM 564 C C . LEU A 1 71 ? 12.438 8.270 -5.483 1.00 88.50 71 LEU A C 1
ATOM 566 O O . LEU A 1 71 ? 12.450 9.490 -5.633 1.00 88.50 71 LEU A O 1
ATOM 570 N N . ASN A 1 72 ? 13.233 7.448 -6.176 1.00 87.44 72 ASN A N 1
ATOM 571 C CA . ASN A 1 72 ? 14.221 7.902 -7.162 1.00 87.44 72 ASN A CA 1
ATOM 572 C C . ASN A 1 72 ? 13.885 7.476 -8.597 1.00 87.44 72 ASN A C 1
ATOM 574 O O . ASN A 1 72 ? 14.423 8.046 -9.544 1.00 87.44 72 ASN A O 1
ATOM 578 N N . ASN A 1 73 ? 12.993 6.498 -8.761 1.00 88.94 73 ASN A N 1
ATOM 579 C CA . ASN A 1 73 ? 12.599 5.946 -10.053 1.00 88.94 73 ASN A CA 1
ATOM 580 C C . ASN A 1 73 ? 11.117 6.193 -10.334 1.00 88.94 73 ASN A C 1
ATOM 582 O O . ASN A 1 73 ? 10.313 6.371 -9.423 1.00 88.94 73 ASN A O 1
ATOM 586 N N . SER A 1 74 ? 10.735 6.183 -11.611 1.00 88.31 74 SER A N 1
ATOM 587 C CA . SER A 1 74 ? 9.357 6.489 -12.010 1.00 88.31 74 SER A CA 1
ATOM 588 C C . SER A 1 74 ? 8.595 5.243 -12.431 1.00 88.31 74 SER A C 1
ATOM 590 O O . SER A 1 74 ? 9.085 4.435 -13.217 1.00 88.31 74 SER A O 1
ATOM 592 N N . SER A 1 75 ? 7.356 5.110 -11.968 1.00 89.62 75 SER A N 1
ATOM 593 C CA . SER A 1 75 ? 6.429 4.113 -12.506 1.00 89.62 75 SER A CA 1
ATOM 594 C C . SER A 1 75 ? 6.029 4.484 -13.941 1.00 89.62 75 SER A C 1
ATOM 596 O O . SER A 1 75 ? 5.725 5.64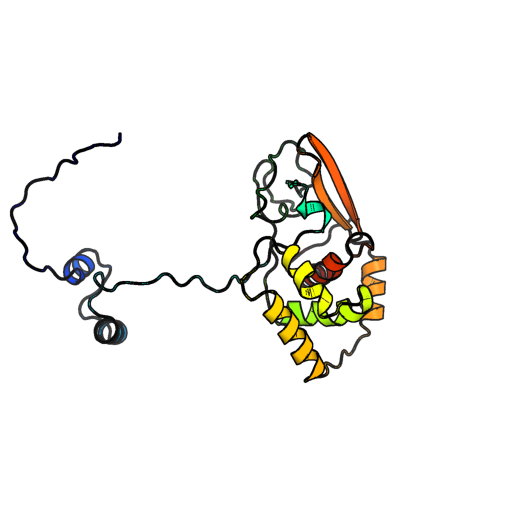3 -14.214 1.00 89.62 75 SER A O 1
ATOM 598 N N . ILE A 1 76 ? 6.007 3.509 -14.849 1.00 88.88 76 ILE A N 1
ATOM 599 C CA . ILE A 1 76 ? 5.548 3.668 -16.242 1.00 88.88 76 ILE A CA 1
ATOM 600 C C . ILE A 1 76 ? 4.400 2.711 -16.594 1.00 88.88 76 ILE A C 1
ATOM 602 O O . ILE A 1 76 ? 4.045 2.571 -17.756 1.00 88.88 76 ILE A O 1
ATOM 606 N N . GLY A 1 77 ? 3.807 2.021 -15.618 1.00 88.50 77 GLY A N 1
ATOM 607 C CA . GLY A 1 77 ? 2.591 1.238 -15.846 1.00 88.50 77 GLY A CA 1
ATOM 608 C C . GLY A 1 77 ? 2.443 0.043 -14.914 1.00 88.50 77 GLY A C 1
ATOM 609 O O . GLY A 1 77 ? 3.423 -0.569 -14.506 1.00 88.50 77 GLY A O 1
ATOM 610 N N . GLY A 1 78 ? 1.197 -0.327 -14.611 1.00 86.62 78 GLY A N 1
ATOM 611 C CA . GLY A 1 78 ? 0.883 -1.493 -13.774 1.00 86.62 78 GLY A CA 1
ATOM 612 C C . GLY A 1 78 ? 0.086 -2.599 -14.445 1.00 86.62 78 GLY A C 1
ATOM 613 O O . GLY A 1 78 ? -0.097 -3.660 -13.854 1.00 86.62 78 GLY A O 1
ATOM 614 N N . ASN A 1 79 ? -0.398 -2.379 -15.669 1.00 87.19 79 ASN A N 1
ATOM 615 C CA . ASN A 1 79 ? -1.149 -3.389 -16.401 1.00 87.19 79 ASN A CA 1
ATOM 616 C C . ASN A 1 79 ? -0.210 -4.232 -17.270 1.00 87.19 79 ASN A C 1
ATOM 618 O O . ASN A 1 79 ? 0.262 -3.764 -18.301 1.00 87.19 79 ASN A O 1
ATOM 622 N N . LEU A 1 80 ? 0.008 -5.487 -16.869 1.00 86.12 80 LEU A N 1
ATOM 623 C CA . LEU A 1 80 ? 0.843 -6.462 -17.583 1.00 86.12 80 LEU A CA 1
ATOM 624 C C . LEU A 1 80 ? 0.379 -6.772 -19.015 1.00 86.12 80 LEU A C 1
ATOM 626 O O . LEU A 1 80 ? 1.154 -7.321 -19.792 1.00 86.12 80 LEU A O 1
ATOM 630 N N . LEU A 1 81 ? -0.871 -6.453 -19.372 1.00 84.69 81 LEU A N 1
ATOM 631 C CA . LEU A 1 81 ? -1.377 -6.623 -20.741 1.00 84.69 81 LEU A CA 1
ATOM 632 C C . LEU A 1 81 ? -1.035 -5.441 -21.657 1.00 84.69 81 LEU A C 1
ATOM 634 O O . LEU A 1 81 ? -1.237 -5.535 -22.866 1.00 84.69 81 LEU A O 1
ATOM 638 N N . CYS A 1 82 ? -0.554 -4.330 -21.098 1.00 81.62 82 CYS A N 1
ATOM 639 C CA . CYS A 1 82 ? -0.199 -3.144 -21.862 1.00 81.62 82 CYS A CA 1
ATOM 640 C C . CYS A 1 82 ? 1.276 -3.150 -22.273 1.00 81.62 82 CYS A C 1
ATOM 642 O O . CYS A 1 82 ? 2.128 -3.756 -21.625 1.00 81.62 82 CYS A O 1
ATOM 644 N N . CYS A 1 83 ? 1.573 -2.456 -23.373 1.00 72.06 83 CYS A N 1
ATOM 645 C CA . CYS A 1 83 ? 2.945 -2.233 -23.810 1.00 72.06 83 CYS A CA 1
ATOM 646 C C . CYS A 1 83 ? 3.665 -1.257 -22.857 1.00 72.06 83 CYS A C 1
ATOM 648 O O . CYS A 1 83 ? 3.034 -0.458 -22.165 1.00 72.06 83 CYS A O 1
ATOM 650 N N . VAL A 1 84 ? 4.996 -1.336 -22.820 1.00 70.25 84 VAL A N 1
ATOM 651 C CA . VAL A 1 84 ? 5.877 -0.577 -21.910 1.00 70.25 84 VAL A CA 1
ATOM 652 C C . VAL A 1 84 ? 6.253 0.817 -22.432 1.00 70.25 84 VAL A C 1
ATOM 654 O O . VAL A 1 84 ? 7.295 1.361 -22.087 1.00 70.25 84 VAL A O 1
ATOM 657 N N . ASP A 1 85 ? 5.430 1.403 -23.294 1.00 70.06 85 ASP A N 1
ATOM 658 C CA . ASP A 1 85 ? 5.692 2.657 -24.009 1.00 70.06 85 ASP A CA 1
ATOM 659 C C . ASP A 1 85 ? 5.001 3.881 -23.384 1.00 70.06 85 ASP A C 1
ATOM 661 O O . ASP A 1 85 ? 4.871 4.931 -24.018 1.00 70.06 85 ASP A O 1
ATOM 665 N N . MET A 1 86 ? 4.559 3.774 -22.130 1.00 75.38 86 MET A N 1
ATOM 666 C CA . MET A 1 86 ? 3.947 4.893 -21.419 1.00 75.38 86 MET A CA 1
ATOM 667 C C . MET A 1 86 ? 5.016 5.843 -20.867 1.00 75.38 86 MET A C 1
ATOM 669 O O . MET A 1 86 ? 6.122 5.446 -20.501 1.00 75.38 86 MET A O 1
ATOM 673 N N . SER A 1 87 ? 4.674 7.129 -20.780 1.00 82.88 87 SER A N 1
ATOM 674 C CA . SER A 1 87 ? 5.541 8.110 -20.126 1.00 82.88 87 SER A CA 1
ATOM 675 C C . SER A 1 87 ? 5.690 7.813 -18.620 1.00 82.88 87 SER A C 1
ATOM 677 O O . SER A 1 87 ? 4.833 7.142 -18.041 1.00 82.88 87 SER A O 1
ATOM 679 N N . PRO A 1 88 ? 6.742 8.327 -17.964 1.00 84.75 88 PRO A N 1
ATOM 680 C CA . PRO A 1 88 ? 6.861 8.328 -16.506 1.00 84.75 88 PRO A CA 1
ATOM 681 C C . PRO A 1 88 ? 5.649 8.966 -15.833 1.00 84.75 88 PRO A C 1
ATOM 683 O O . PRO A 1 88 ? 5.202 10.040 -16.243 1.00 84.75 88 PRO A O 1
ATOM 686 N N . MET A 1 89 ? 5.126 8.314 -14.797 1.00 81.44 89 MET A N 1
ATOM 687 C CA . MET A 1 89 ? 4.150 8.912 -13.896 1.00 81.44 89 MET A CA 1
ATOM 688 C C . MET A 1 89 ? 4.782 10.106 -13.176 1.00 81.44 89 MET A C 1
ATOM 690 O O . MET A 1 89 ? 5.914 9.996 -12.695 1.00 81.44 89 MET A O 1
ATOM 694 N N . PRO A 1 90 ? 4.072 11.240 -13.057 1.00 72.19 90 PRO A N 1
ATOM 695 C CA . PRO A 1 90 ? 4.546 12.353 -12.253 1.00 72.19 90 PRO A CA 1
ATOM 696 C C . PRO A 1 90 ? 4.778 11.921 -10.804 1.00 72.19 90 PRO A C 1
ATOM 698 O O . PRO A 1 90 ? 3.957 11.209 -10.227 1.00 72.19 90 PRO A O 1
ATOM 701 N N . THR A 1 91 ? 5.838 12.431 -10.182 1.00 64.50 91 THR A N 1
ATOM 702 C CA . THR A 1 91 ? 6.226 12.110 -8.798 1.00 64.50 91 THR A CA 1
ATOM 703 C C . THR A 1 91 ? 5.134 12.387 -7.766 1.00 64.50 91 THR A C 1
ATOM 705 O O . THR A 1 91 ? 5.114 11.756 -6.724 1.00 64.50 91 THR A O 1
ATOM 708 N N . PHE A 1 92 ? 4.183 13.283 -8.027 1.00 65.06 92 PHE A N 1
ATOM 709 C CA . PHE A 1 92 ? 3.068 13.531 -7.103 1.00 65.06 92 PHE A CA 1
ATOM 710 C C . PHE A 1 92 ? 1.910 12.530 -7.249 1.00 65.06 92 PHE A C 1
ATOM 712 O O . PHE A 1 92 ? 0.999 12.542 -6.436 1.00 65.06 92 PHE A O 1
ATOM 719 N N . SER A 1 93 ? 1.892 11.694 -8.291 1.00 71.25 93 SER A N 1
ATOM 720 C CA . SER A 1 93 ? 0.766 10.797 -8.595 1.00 71.25 93 SER A CA 1
ATOM 721 C C . SER A 1 93 ? 0.938 9.378 -8.035 1.00 71.25 93 SER A C 1
ATOM 723 O O . SER A 1 93 ? 0.115 8.511 -8.324 1.00 71.25 93 SER A O 1
ATOM 725 N N . GLY A 1 94 ? 1.980 9.133 -7.230 1.00 80.31 94 GLY A N 1
ATOM 726 C CA . GLY A 1 94 ? 2.259 7.806 -6.684 1.00 80.31 94 GLY A CA 1
ATOM 727 C C . GLY A 1 94 ? 2.812 6.849 -7.738 1.00 80.31 94 GLY A C 1
ATOM 728 O O . GLY A 1 94 ? 3.626 7.210 -8.585 1.00 80.31 94 GLY A O 1
ATOM 729 N N . ILE A 1 95 ? 2.333 5.612 -7.682 1.00 87.62 95 ILE A N 1
ATOM 730 C CA . ILE A 1 95 ? 2.576 4.579 -8.691 1.00 87.62 95 ILE A CA 1
ATOM 731 C C . ILE A 1 95 ? 1.416 4.508 -9.688 1.00 87.62 95 ILE A C 1
ATOM 733 O O . ILE A 1 95 ? 0.301 4.934 -9.394 1.00 87.62 95 ILE A O 1
ATOM 737 N N . SER A 1 96 ? 1.656 3.925 -10.862 1.00 89.12 96 SER A N 1
ATOM 738 C CA . SER A 1 96 ? 0.584 3.623 -11.813 1.00 89.12 96 SER A CA 1
ATOM 739 C C . SER A 1 96 ? -0.406 2.624 -11.220 1.00 89.12 96 SER A C 1
ATOM 741 O O . SER A 1 96 ? -0.003 1.678 -10.538 1.00 89.12 96 SER A O 1
ATOM 743 N N . SER A 1 97 ? -1.687 2.778 -11.558 1.00 88.25 97 SER A N 1
ATOM 744 C CA . SER A 1 97 ? -2.753 1.830 -11.235 1.00 88.25 97 SER A CA 1
ATOM 745 C C . SER A 1 97 ? -2.315 0.402 -11.530 1.00 88.25 97 SER A C 1
ATOM 747 O O . SER A 1 97 ? -1.714 0.150 -12.584 1.00 88.25 97 SER A O 1
ATOM 749 N N . TYR A 1 98 ? -2.640 -0.520 -10.627 1.00 88.12 98 TYR A N 1
ATOM 750 C CA . TYR A 1 98 ? -2.280 -1.925 -10.780 1.00 88.12 98 TYR A CA 1
ATOM 751 C C . TYR A 1 98 ? -2.963 -2.566 -11.993 1.00 88.12 98 TYR A C 1
ATOM 753 O O . TYR A 1 98 ? -3.766 -1.947 -12.699 1.00 88.12 98 TYR A O 1
ATOM 761 N N . PHE A 1 99 ? -2.654 -3.841 -12.225 1.00 87.06 99 PHE A N 1
ATOM 762 C CA . PHE A 1 99 ? -3.339 -4.639 -13.227 1.00 87.06 99 PHE A CA 1
ATOM 763 C C . PHE A 1 99 ? -4.858 -4.542 -13.057 1.00 87.06 99 PHE A C 1
ATOM 765 O O . PHE A 1 99 ? -5.402 -4.812 -11.988 1.00 87.06 99 PHE A O 1
ATOM 772 N N . ARG A 1 100 ? -5.540 -4.186 -14.146 1.00 82.44 100 ARG A N 1
ATOM 773 C CA . ARG A 1 100 ? -6.998 -4.203 -14.265 1.00 82.44 100 ARG A CA 1
ATOM 774 C C . ARG A 1 100 ? -7.349 -4.567 -15.698 1.00 82.44 100 ARG A C 1
ATOM 776 O O . ARG A 1 100 ? -6.820 -3.965 -16.629 1.00 82.44 100 ARG A O 1
ATOM 783 N N . LEU A 1 101 ? -8.294 -5.488 -15.878 1.00 79.94 101 LEU A N 1
ATOM 784 C CA . LEU A 1 101 ? -8.759 -5.903 -17.210 1.00 79.94 101 LEU A CA 1
ATOM 785 C C . LEU A 1 101 ? -9.373 -4.746 -18.013 1.00 79.94 101 LEU A C 1
ATOM 787 O O . LEU A 1 101 ? -9.261 -4.712 -19.233 1.00 79.94 101 LEU A O 1
ATOM 791 N N . ASN A 1 102 ? -9.989 -3.787 -17.319 1.00 78.69 102 ASN A N 1
ATOM 792 C CA . ASN A 1 102 ? -10.720 -2.681 -17.938 1.00 78.69 102 ASN A CA 1
ATOM 793 C C . ASN A 1 102 ? -9.892 -1.392 -18.064 1.00 78.69 102 ASN A C 1
ATOM 795 O O . ASN A 1 102 ? -10.430 -0.367 -18.482 1.00 78.69 102 ASN A O 1
ATOM 799 N N . ASN A 1 103 ? -8.608 -1.408 -17.687 1.00 75.88 103 ASN A N 1
ATOM 800 C CA . ASN A 1 103 ? -7.756 -0.235 -17.858 1.00 75.88 103 ASN A CA 1
ATOM 801 C C . ASN A 1 103 ? -7.334 -0.091 -19.321 1.00 75.88 103 ASN A C 1
ATOM 803 O O . ASN A 1 103 ? -6.825 -1.030 -19.930 1.00 75.88 103 ASN A O 1
ATOM 807 N N . MET A 1 104 ? -7.505 1.114 -19.864 1.00 81.94 104 MET A N 1
ATOM 808 C CA . MET A 1 104 ? -7.039 1.454 -21.205 1.00 81.94 104 MET A CA 1
ATOM 809 C C . MET A 1 104 ? -5.513 1.574 -21.208 1.00 81.94 104 MET A C 1
ATOM 811 O O . MET A 1 104 ? -4.946 2.305 -20.394 1.00 81.94 104 MET A O 1
ATOM 815 N N . CYS A 1 105 ? -4.844 0.900 -22.144 1.00 83.00 105 CYS A N 1
ATOM 816 C CA . CYS A 1 105 ? -3.425 1.150 -22.389 1.00 83.00 105 CYS A CA 1
ATOM 817 C C . CYS A 1 105 ? -3.213 2.602 -22.849 1.00 83.00 105 CYS A C 1
ATOM 819 O O . CYS A 1 105 ? -4.140 3.248 -23.341 1.00 83.00 105 CYS A O 1
ATOM 821 N N . HIS A 1 106 ? -2.011 3.137 -22.617 1.00 81.00 106 HIS A N 1
ATOM 822 C CA . HIS A 1 106 ? -1.646 4.540 -22.887 1.00 81.00 106 HIS A CA 1
ATOM 823 C C . HIS A 1 106 ? -2.417 5.599 -22.080 1.00 81.00 106 HIS A C 1
ATOM 825 O O . HIS A 1 106 ? -2.179 6.790 -22.263 1.00 81.00 106 HIS A O 1
ATOM 831 N N . SER A 1 107 ? -3.289 5.195 -21.152 1.00 81.31 107 SER A N 1
ATOM 832 C CA . SER A 1 107 ? -3.919 6.089 -20.176 1.00 81.31 107 SER A CA 1
ATOM 833 C C . SER A 1 107 ? -3.251 5.931 -18.814 1.00 81.31 107 SER A C 1
ATOM 835 O O . SER A 1 107 ? -3.258 4.848 -18.233 1.00 81.31 107 SER A O 1
ATOM 837 N N . GLN A 1 108 ? -2.652 7.007 -18.309 1.00 75.56 108 GLN A N 1
ATOM 838 C CA . GLN A 1 108 ? -2.022 7.012 -16.992 1.00 75.56 108 GLN A CA 1
ATOM 839 C C . GLN A 1 108 ? -3.063 7.252 -15.897 1.00 75.56 108 GLN A C 1
ATOM 841 O O . GLN A 1 108 ? -3.731 8.285 -15.875 1.00 75.56 108 GLN A O 1
ATOM 846 N N . PHE A 1 109 ? -3.152 6.313 -14.961 1.00 82.19 109 PHE A N 1
ATOM 847 C CA . PHE A 1 109 ? -3.935 6.454 -13.739 1.00 82.19 109 PHE A CA 1
ATOM 848 C C . PHE A 1 109 ? -3.012 6.241 -12.545 1.00 82.19 109 PHE A C 1
ATOM 850 O O . PHE A 1 109 ? -2.218 5.303 -12.553 1.00 82.19 109 PHE A O 1
ATOM 857 N N . GLY A 1 110 ? -3.112 7.102 -11.534 1.00 86.06 110 GLY A N 1
ATOM 858 C CA . GLY A 1 110 ? -2.427 6.911 -10.257 1.00 86.06 110 GLY A CA 1
ATOM 859 C C . GLY A 1 110 ? -3.159 5.902 -9.387 1.00 86.06 110 GLY A C 1
ATOM 860 O O . GLY A 1 110 ? -4.389 5.835 -9.403 1.00 86.06 110 GLY A O 1
ATOM 861 N N . GLU A 1 111 ? -2.402 5.119 -8.635 1.00 86.75 111 GLU A N 1
ATOM 862 C CA . GLU A 1 111 ? -2.938 4.192 -7.652 1.00 86.75 111 GLU A CA 1
ATOM 863 C C . GLU A 1 111 ? -2.954 4.849 -6.271 1.00 86.75 111 GLU A C 1
ATOM 865 O O . GLU A 1 111 ? -1.993 5.500 -5.854 1.00 86.75 111 GLU A O 1
ATOM 870 N N . PHE A 1 112 ? -4.064 4.688 -5.560 1.00 85.31 112 PHE A N 1
ATOM 871 C CA . PHE A 1 112 ? -4.264 5.276 -4.240 1.00 85.31 112 PHE A CA 1
ATOM 872 C C . PHE A 1 112 ? -5.041 4.313 -3.354 1.00 85.31 112 PHE A C 1
ATOM 874 O O . PHE A 1 112 ? -5.882 3.560 -3.842 1.00 85.31 112 PHE A O 1
ATOM 881 N N . ALA A 1 113 ? -4.782 4.350 -2.050 1.00 83.62 113 ALA A N 1
ATOM 882 C CA . ALA A 1 113 ? -5.576 3.645 -1.048 1.00 83.62 113 ALA A CA 1
ATOM 883 C C . ALA A 1 113 ? -6.393 4.634 -0.216 1.00 83.62 113 ALA A C 1
ATOM 885 O O . ALA A 1 113 ? -5.951 5.756 0.061 1.00 83.62 113 ALA A O 1
ATOM 886 N N . TRP A 1 114 ? -7.589 4.220 0.199 1.00 81.25 114 TRP A N 1
ATOM 887 C CA . TRP A 1 114 ? -8.433 5.046 1.059 1.00 81.25 114 TRP A CA 1
ATOM 888 C C . TRP A 1 114 ? -7.897 5.056 2.484 1.00 81.25 114 TRP A C 1
ATOM 890 O O . TRP A 1 114 ? -7.714 4.012 3.099 1.00 81.25 114 TRP A O 1
ATOM 900 N N . ARG A 1 115 ? -7.702 6.240 3.062 1.00 80.19 115 ARG A N 1
ATOM 901 C CA . ARG A 1 115 ? -7.336 6.383 4.471 1.00 80.19 115 ARG A CA 1
ATOM 902 C C . ARG A 1 115 ? -8.582 6.267 5.339 1.00 80.19 115 ARG A C 1
ATOM 904 O O . ARG A 1 115 ? -9.334 7.225 5.487 1.00 80.19 115 ARG A O 1
ATOM 911 N N . SER A 1 116 ? -8.784 5.089 5.924 1.00 86.31 116 SER A N 1
ATOM 912 C CA . SER A 1 116 ? -9.761 4.869 6.994 1.00 86.31 116 SER A CA 1
ATOM 913 C C . SER A 1 116 ? -9.051 4.520 8.301 1.00 86.31 116 SER A C 1
ATOM 915 O O . SER A 1 116 ? -8.030 3.833 8.286 1.00 86.31 116 SER A O 1
ATOM 917 N N . ASN A 1 117 ? -9.613 4.945 9.435 1.00 86.62 117 ASN A N 1
ATOM 918 C CA . ASN A 1 117 ? -9.057 4.627 10.757 1.00 86.62 117 ASN A CA 1
ATOM 919 C C . ASN A 1 117 ? -8.964 3.108 10.974 1.00 86.62 117 ASN A C 1
ATOM 921 O O . ASN A 1 117 ? -7.984 2.617 11.519 1.00 86.62 117 ASN A O 1
ATOM 925 N N . LEU A 1 118 ? -9.952 2.347 10.486 1.00 88.44 118 LEU A N 1
ATOM 926 C CA . LEU A 1 118 ? -9.949 0.885 10.581 1.00 88.44 118 LEU A CA 1
ATOM 927 C C . LEU A 1 118 ? -8.794 0.255 9.799 1.00 88.44 118 LEU A C 1
ATOM 929 O O . LEU A 1 118 ? -8.155 -0.656 10.312 1.00 88.44 118 LEU A O 1
ATOM 933 N N . MET A 1 119 ? -8.498 0.753 8.596 1.00 90.69 119 MET A N 1
ATOM 934 C CA . MET A 1 119 ? -7.375 0.254 7.801 1.00 90.69 119 MET A CA 1
ATOM 935 C C . MET A 1 119 ? -6.033 0.546 8.478 1.00 90.69 119 MET A C 1
ATOM 937 O O . MET A 1 119 ? -5.177 -0.331 8.525 1.00 90.69 119 MET A O 1
ATOM 941 N N . LEU A 1 120 ? -5.847 1.755 9.020 1.00 90.44 120 LEU A N 1
ATOM 942 C CA . LEU A 1 120 ? -4.597 2.119 9.690 1.00 90.44 120 LEU A CA 1
ATOM 943 C C . LEU A 1 120 ? -4.388 1.314 10.980 1.00 90.44 120 LEU A C 1
ATOM 945 O O . LEU A 1 120 ? -3.296 0.790 11.198 1.00 90.44 120 LEU A O 1
ATOM 949 N N . LEU A 1 121 ? -5.446 1.115 11.775 1.00 90.25 121 LEU A N 1
ATOM 950 C CA . LEU A 1 121 ? -5.419 0.227 12.942 1.00 90.25 121 LEU A CA 1
ATOM 951 C C . LEU A 1 121 ? -5.113 -1.222 12.541 1.00 90.25 121 LEU A C 1
ATOM 953 O O . LEU A 1 121 ? -4.254 -1.863 13.150 1.00 90.25 121 LEU A O 1
ATOM 957 N N . PHE A 1 122 ? -5.775 -1.723 11.491 1.00 91.44 122 PHE A N 1
ATOM 958 C CA . PHE A 1 122 ? -5.542 -3.062 10.953 1.00 91.44 122 PHE A CA 1
ATOM 959 C C . PHE A 1 122 ? -4.103 -3.245 10.471 1.00 91.44 122 PHE A C 1
ATOM 961 O O . PHE A 1 122 ? -3.550 -4.320 10.662 1.00 91.44 122 PHE A O 1
ATOM 968 N N . ALA A 1 123 ? -3.489 -2.226 9.868 1.00 93.69 123 ALA A N 1
ATOM 969 C CA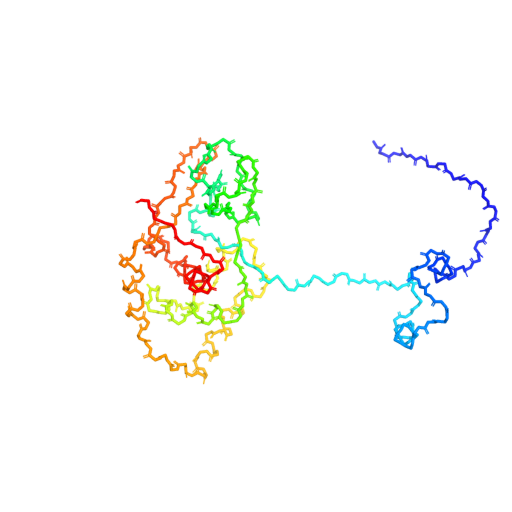 . ALA A 1 123 ? -2.117 -2.292 9.377 1.00 93.69 123 ALA A CA 1
ATOM 970 C C . ALA A 1 123 ? -1.067 -2.131 10.486 1.00 93.69 123 ALA A C 1
ATOM 972 O O . ALA A 1 123 ? -0.015 -2.770 10.434 1.00 93.69 123 ALA A O 1
ATOM 973 N N . ASN A 1 124 ? -1.335 -1.316 11.509 1.00 93.12 124 ASN A N 1
ATOM 974 C CA . ASN A 1 124 ? -0.382 -1.029 12.582 1.00 93.12 124 ASN A CA 1
ATOM 975 C C . ASN A 1 124 ? -0.049 -2.282 13.413 1.00 93.12 124 ASN A C 1
ATOM 977 O O . ASN A 1 124 ? 1.125 -2.620 13.563 1.00 93.12 124 ASN A O 1
ATOM 981 N N . ILE A 1 125 ? -1.067 -3.018 13.876 1.00 90.94 125 ILE A N 1
ATOM 982 C CA . ILE A 1 125 ? -0.894 -4.208 14.731 1.00 90.94 125 ILE A CA 1
ATOM 983 C C . ILE A 1 125 ? 0.034 -5.268 14.104 1.00 90.94 125 ILE A C 1
ATOM 985 O O . ILE A 1 125 ? 1.026 -5.640 14.736 1.00 90.94 125 ILE A O 1
ATOM 989 N N . PRO A 1 126 ? -0.216 -5.774 12.881 1.00 93.25 126 PRO A N 1
ATOM 990 C CA . PRO A 1 126 ? 0.678 -6.735 12.255 1.00 93.25 126 PRO A CA 1
ATOM 991 C C . PRO A 1 126 ? 2.038 -6.141 11.907 1.00 93.25 126 PRO A C 1
ATOM 993 O O . PRO A 1 126 ? 3.029 -6.861 11.996 1.00 93.25 126 PRO A O 1
ATOM 996 N N . SER A 1 127 ? 2.128 -4.846 11.589 1.00 94.94 127 SER A N 1
ATOM 997 C CA . SER A 1 127 ? 3.406 -4.191 11.280 1.00 94.94 127 SER A CA 1
ATOM 998 C C . SER A 1 127 ? 4.381 -4.183 12.459 1.00 94.94 127 SER A C 1
ATOM 1000 O O . SER A 1 127 ? 5.592 -4.295 12.258 1.00 94.94 127 SER A O 1
ATOM 1002 N N . GLN A 1 128 ? 3.885 -4.137 13.698 1.00 91.06 128 GLN A N 1
ATOM 1003 C CA . GLN A 1 128 ? 4.735 -4.296 14.885 1.00 91.06 128 GLN A CA 1
ATOM 1004 C C . GLN A 1 128 ? 5.445 -5.661 14.901 1.00 91.06 128 GLN A C 1
ATOM 1006 O O . GLN A 1 128 ? 6.586 -5.758 15.341 1.00 91.06 128 GLN A O 1
ATOM 1011 N N . ILE A 1 129 ? 4.810 -6.707 14.361 1.00 88.62 129 ILE A N 1
ATOM 1012 C CA . ILE A 1 129 ? 5.368 -8.065 14.295 1.00 88.62 129 ILE A CA 1
ATOM 1013 C C . ILE A 1 129 ? 6.189 -8.267 13.017 1.00 88.62 129 ILE A C 1
ATOM 1015 O O . ILE A 1 129 ? 7.283 -8.829 13.064 1.00 88.62 129 ILE A O 1
ATOM 1019 N N . THR A 1 130 ? 5.675 -7.840 11.861 1.00 92.12 130 THR A N 1
ATOM 1020 C CA . THR A 1 130 ? 6.276 -8.165 10.560 1.00 92.12 130 THR A CA 1
ATOM 1021 C C . THR A 1 130 ? 7.473 -7.293 10.217 1.00 92.12 130 THR A C 1
ATOM 1023 O O . THR A 1 130 ? 8.402 -7.782 9.575 1.00 92.12 130 THR A O 1
ATOM 1026 N N . ILE A 1 131 ? 7.462 -6.021 10.630 1.00 94.06 131 ILE A N 1
ATOM 1027 C CA . ILE A 1 131 ? 8.498 -5.039 10.267 1.00 94.06 131 ILE A CA 1
ATOM 1028 C C . ILE A 1 131 ? 9.142 -4.347 11.477 1.00 94.06 131 ILE A C 1
ATOM 1030 O O . ILE A 1 131 ? 10.044 -3.533 11.288 1.00 94.06 131 ILE A O 1
ATOM 1034 N N . ASN A 1 132 ? 8.733 -4.700 12.705 1.00 94.12 132 ASN A N 1
ATOM 1035 C CA . ASN A 1 132 ? 9.168 -4.054 13.951 1.00 94.12 132 ASN A CA 1
ATOM 1036 C C . ASN A 1 132 ? 8.943 -2.530 13.927 1.00 94.12 132 ASN A C 1
ATOM 1038 O O . ASN A 1 132 ? 9.846 -1.740 14.224 1.00 94.12 132 ASN A O 1
ATOM 1042 N N . LEU A 1 133 ? 7.736 -2.137 13.506 1.00 94.81 133 LEU A N 1
ATOM 1043 C CA . LEU A 1 133 ? 7.345 -0.738 13.371 1.00 94.81 133 LEU A CA 1
ATOM 1044 C C . LEU A 1 133 ? 7.445 -0.002 14.714 1.00 94.81 133 LEU A C 1
ATOM 1046 O O . LEU A 1 133 ? 6.892 -0.455 15.714 1.00 94.81 133 LEU A O 1
ATOM 1050 N N . ASN A 1 134 ? 8.108 1.153 14.722 1.00 93.56 134 ASN A N 1
ATOM 1051 C CA . ASN A 1 134 ? 8.277 1.988 15.911 1.00 93.56 134 ASN A CA 1
ATOM 1052 C C . ASN A 1 134 ? 8.218 3.489 15.567 1.00 93.56 134 ASN A C 1
ATOM 1054 O O . ASN A 1 134 ? 8.272 3.878 14.401 1.00 93.56 134 ASN A O 1
ATOM 1058 N N . ALA A 1 135 ? 8.168 4.343 16.592 1.00 92.81 135 ALA A N 1
ATOM 1059 C CA . ALA A 1 135 ? 8.028 5.791 16.424 1.00 92.81 135 ALA A CA 1
ATOM 1060 C C . ALA A 1 135 ? 9.146 6.466 15.603 1.00 92.81 135 ALA A C 1
ATOM 1062 O O . ALA A 1 135 ? 8.910 7.510 14.996 1.00 92.81 135 ALA A O 1
ATOM 1063 N N . SER A 1 136 ? 10.355 5.891 15.545 1.00 94.56 136 SER A N 1
ATOM 1064 C CA . SER A 1 136 ? 11.442 6.462 14.735 1.00 94.56 136 SER A CA 1
ATOM 1065 C C . SER A 1 136 ? 11.246 6.250 13.229 1.00 94.56 136 SER A C 1
ATOM 1067 O O . SER A 1 136 ? 11.811 6.993 12.426 1.00 94.56 136 SER A O 1
ATOM 1069 N N . ASP A 1 137 ? 10.392 5.297 12.840 1.00 95.56 137 ASP A N 1
ATOM 1070 C CA . ASP A 1 137 ? 10.096 4.989 11.442 1.00 95.56 137 ASP A CA 1
ATOM 1071 C C . ASP A 1 137 ? 9.029 5.919 10.834 1.00 95.56 137 ASP A C 1
ATOM 1073 O O . ASP A 1 137 ? 8.930 6.008 9.612 1.00 95.56 137 ASP A O 1
ATOM 1077 N N . TYR A 1 138 ? 8.240 6.647 11.639 1.00 92.88 138 TYR A N 1
ATOM 1078 C CA . TYR A 1 138 ? 7.085 7.415 11.139 1.00 92.88 138 TYR A CA 1
ATOM 1079 C C . TYR A 1 138 ? 7.454 8.486 10.115 1.00 92.88 138 TYR A C 1
ATOM 1081 O O . TYR A 1 138 ? 6.736 8.664 9.136 1.00 92.88 138 TYR A O 1
ATOM 1089 N N . ASN A 1 139 ? 8.596 9.155 10.281 1.00 92.56 139 ASN A N 1
ATOM 1090 C CA . ASN A 1 139 ? 9.059 10.132 9.296 1.00 92.56 139 ASN A CA 1
ATOM 1091 C C . ASN A 1 139 ? 9.386 9.470 7.943 1.00 92.56 139 ASN A C 1
ATOM 1093 O O . ASN A 1 139 ? 9.059 10.002 6.886 1.00 92.56 139 ASN A O 1
ATOM 1097 N N . GLN A 1 140 ? 9.994 8.282 7.970 1.00 92.75 140 GLN A N 1
ATOM 1098 C CA . GLN A 1 140 ? 10.315 7.534 6.752 1.00 92.75 140 GLN A CA 1
ATOM 1099 C C . GLN A 1 140 ? 9.053 6.943 6.109 1.00 92.75 140 GLN A C 1
ATOM 1101 O O . GLN A 1 140 ? 8.919 6.991 4.894 1.00 92.75 140 GLN A O 1
ATOM 1106 N N . LEU A 1 141 ? 8.084 6.480 6.905 1.00 92.50 141 LEU A N 1
ATOM 1107 C CA . LEU A 1 141 ? 6.754 6.091 6.419 1.00 92.50 141 LEU A CA 1
ATOM 1108 C C . LEU A 1 141 ? 6.047 7.235 5.688 1.00 92.50 141 LEU A C 1
ATOM 1110 O O . LEU A 1 141 ? 5.470 7.019 4.626 1.00 92.50 141 LEU A O 1
ATOM 1114 N N . CYS A 1 142 ? 6.122 8.452 6.230 1.00 90.75 142 CYS A N 1
ATOM 1115 C CA . CYS A 1 142 ? 5.572 9.637 5.579 1.00 90.75 142 CYS A CA 1
ATOM 1116 C C . CYS A 1 142 ? 6.290 9.972 4.269 1.00 90.75 142 CYS A C 1
ATOM 1118 O O . CYS A 1 142 ? 5.635 10.375 3.312 1.00 90.75 142 CYS A O 1
ATOM 1120 N N . ALA A 1 143 ? 7.607 9.752 4.188 1.00 91.31 143 ALA A N 1
ATOM 1121 C CA . ALA A 1 143 ? 8.365 9.950 2.951 1.00 91.31 143 ALA A CA 1
ATOM 1122 C C . ALA A 1 143 ? 7.915 9.009 1.817 1.00 91.31 143 ALA A C 1
ATOM 1124 O O . ALA A 1 143 ? 8.035 9.365 0.649 1.00 91.31 143 ALA A O 1
ATOM 1125 N N . LEU A 1 144 ? 7.342 7.847 2.150 1.00 91.19 144 LEU A N 1
ATOM 1126 C CA . LEU A 1 144 ? 6.766 6.905 1.182 1.00 91.19 144 LEU A CA 1
ATOM 1127 C C . LEU A 1 144 ? 5.352 7.271 0.730 1.00 91.19 144 LEU A C 1
ATOM 1129 O O . LEU A 1 144 ? 4.788 6.596 -0.129 1.00 91.19 144 LEU A O 1
ATOM 1133 N N . GLN A 1 145 ? 4.769 8.333 1.285 1.00 88.88 145 GLN A N 1
ATOM 1134 C CA . GLN A 1 145 ? 3.473 8.861 0.881 1.00 88.88 145 GLN A CA 1
ATOM 1135 C C . GLN A 1 145 ? 3.683 10.145 0.083 1.00 88.88 145 GLN A C 1
ATOM 1137 O O . GLN A 1 145 ? 3.819 11.229 0.652 1.00 88.88 145 GLN A O 1
ATOM 1142 N N . LEU A 1 146 ? 3.667 10.021 -1.248 1.00 82.19 146 LEU A N 1
ATOM 1143 C CA . LEU A 1 146 ? 3.939 11.147 -2.157 1.00 82.19 146 LEU A CA 1
ATOM 1144 C C . LEU A 1 146 ? 2.874 12.255 -2.063 1.00 82.19 146 LEU A C 1
ATOM 1146 O O . LEU A 1 146 ? 3.169 13.426 -2.287 1.00 82.19 146 LEU A O 1
ATOM 1150 N N . ILE A 1 147 ? 1.656 11.891 -1.656 1.00 77.00 147 ILE A N 1
ATOM 1151 C CA . ILE A 1 147 ? 0.620 12.796 -1.162 1.00 77.00 147 ILE A CA 1
ATOM 1152 C C . ILE A 1 147 ? 0.353 12.430 0.301 1.00 77.00 147 ILE A C 1
ATOM 1154 O O . ILE A 1 147 ? -0.495 11.588 0.623 1.00 77.00 147 ILE A O 1
ATOM 1158 N N . SER A 1 148 ? 1.096 13.068 1.198 1.00 70.62 148 SER A N 1
ATOM 1159 C CA . SER A 1 148 ? 0.838 13.088 2.638 1.00 70.62 148 SER A CA 1
ATOM 1160 C C . SER A 1 148 ? 0.202 14.429 3.021 1.00 70.62 148 SER A C 1
ATOM 1162 O O . SER A 1 148 ? 0.437 15.453 2.386 1.00 70.62 148 SER A O 1
ATOM 1164 N N . GLY A 1 149 ? -0.696 14.421 4.010 1.00 68.75 149 GLY A N 1
ATOM 1165 C CA . GLY A 1 149 ? -1.093 15.675 4.663 1.00 68.75 149 GLY A CA 1
ATOM 1166 C C . GLY A 1 149 ? -0.006 16.108 5.648 1.00 68.75 149 GLY A C 1
ATOM 1167 O O . GLY A 1 149 ? 0.780 15.260 6.076 1.00 68.75 149 GLY A O 1
ATOM 1168 N N . ASP A 1 150 ? -0.010 17.378 6.056 1.00 71.44 150 ASP A N 1
ATOM 1169 C CA . ASP A 1 150 ? 0.963 17.930 7.020 1.00 71.44 150 ASP A CA 1
ATOM 1170 C C . ASP A 1 150 ? 0.987 17.156 8.359 1.00 71.44 150 ASP A C 1
ATOM 1172 O O . ASP A 1 150 ? 2.003 17.107 9.049 1.00 71.44 150 ASP A O 1
ATOM 1176 N N . ASP A 1 151 ? -0.104 16.455 8.680 1.00 81.75 151 ASP A N 1
ATOM 1177 C CA . ASP A 1 151 ? -0.292 15.692 9.917 1.00 81.75 151 ASP A CA 1
ATOM 1178 C C . ASP A 1 151 ? 0.095 14.203 9.814 1.00 81.75 151 ASP A C 1
ATOM 1180 O O . ASP A 1 151 ? -0.309 13.393 10.648 1.00 81.75 151 ASP A O 1
ATOM 1184 N N . CYS A 1 152 ? 0.865 13.795 8.801 1.00 86.88 152 CYS A N 1
ATOM 1185 C CA . CYS A 1 152 ? 1.182 12.380 8.574 1.00 86.88 152 CYS A CA 1
ATOM 1186 C C . CYS A 1 152 ? 1.793 11.674 9.803 1.00 86.88 152 CYS A C 1
ATOM 1188 O O . CYS A 1 152 ? 1.297 10.634 10.241 1.00 86.88 152 CYS A O 1
ATOM 1190 N N . MET A 1 153 ? 2.829 12.261 10.413 1.00 89.19 153 MET A N 1
ATOM 1191 C CA . MET A 1 153 ? 3.451 11.694 11.618 1.00 89.19 153 MET A CA 1
ATOM 1192 C C . MET A 1 153 ? 2.486 11.667 12.806 1.00 89.19 153 MET A C 1
ATOM 1194 O O . MET A 1 153 ? 2.512 10.730 13.608 1.00 89.19 153 MET A O 1
ATOM 1198 N N . TYR A 1 154 ? 1.639 12.694 12.921 1.00 88.94 154 TYR A N 1
ATOM 1199 C CA . TYR A 1 154 ? 0.639 12.781 13.977 1.00 88.94 154 TYR A CA 1
ATOM 1200 C C . TYR A 1 154 ? -0.348 11.614 13.879 1.00 88.94 154 TYR A C 1
ATOM 1202 O O . TYR A 1 154 ? -0.601 10.973 14.895 1.00 88.94 154 TYR A O 1
ATOM 1210 N N . MET A 1 155 ? -0.813 11.266 12.674 1.00 87.31 155 MET A N 1
ATOM 1211 C CA . MET A 1 155 ? -1.727 10.137 12.460 1.00 87.31 155 MET A CA 1
ATOM 1212 C C . MET A 1 155 ? -1.161 8.812 12.992 1.00 87.31 155 MET A C 1
ATOM 1214 O O . MET A 1 155 ? -1.791 8.184 13.839 1.00 87.31 155 MET A O 1
ATOM 1218 N N . TYR A 1 156 ? 0.051 8.421 12.582 1.00 90.81 156 TYR A N 1
ATOM 1219 C CA . TYR A 1 156 ? 0.657 7.164 13.050 1.00 90.81 156 TYR A CA 1
ATOM 1220 C C . TYR A 1 156 ? 0.932 7.162 14.556 1.00 90.81 156 TYR A C 1
ATOM 1222 O O . TYR A 1 156 ? 0.771 6.135 15.217 1.00 90.81 156 TYR A O 1
ATOM 1230 N N . THR A 1 157 ? 1.299 8.323 15.106 1.00 92.31 157 THR A N 1
ATOM 1231 C CA . THR A 1 157 ? 1.502 8.488 16.550 1.00 92.31 157 THR A CA 1
ATOM 1232 C C . THR A 1 157 ? 0.191 8.303 17.315 1.00 92.31 157 THR A C 1
ATOM 1234 O O . THR A 1 157 ? 0.174 7.630 18.343 1.00 92.31 157 THR A O 1
ATOM 1237 N N . GLN A 1 158 ? -0.919 8.870 16.828 1.00 90.94 158 GLN A N 1
ATOM 1238 C CA . GLN A 1 158 ? -2.229 8.696 17.460 1.00 90.94 158 GLN A CA 1
ATOM 1239 C C . GLN A 1 158 ? -2.718 7.249 17.370 1.00 90.94 158 GLN A C 1
ATOM 1241 O O . GLN A 1 158 ? -3.235 6.739 18.361 1.00 90.94 158 GLN A O 1
ATOM 1246 N N . ASP A 1 159 ? -2.503 6.568 16.242 1.00 89.56 159 ASP A N 1
ATOM 1247 C CA . ASP A 1 159 ? -2.859 5.152 16.102 1.00 89.56 159 ASP A CA 1
ATOM 1248 C C . ASP A 1 159 ? -2.083 4.273 17.095 1.00 89.56 159 ASP A C 1
ATOM 1250 O O . ASP A 1 159 ? -2.663 3.400 17.743 1.00 89.56 159 ASP A O 1
ATOM 1254 N N . GLU A 1 160 ? -0.781 4.524 17.274 1.00 90.88 160 GLU A N 1
ATOM 1255 C CA . GLU A 1 160 ? 0.037 3.799 18.251 1.00 90.88 160 GLU A CA 1
ATOM 1256 C C . GLU A 1 160 ? -0.437 4.044 19.692 1.00 90.88 160 GLU A C 1
ATOM 1258 O O . GLU A 1 160 ? -0.551 3.100 20.478 1.00 90.88 160 GLU A O 1
ATOM 1263 N N . LEU A 1 161 ? -0.735 5.299 20.045 1.00 92.00 161 LEU A N 1
ATOM 1264 C CA . LEU A 1 161 ? -1.266 5.649 21.365 1.00 92.00 161 LEU A CA 1
ATOM 1265 C C . LEU A 1 161 ? -2.633 5.005 21.611 1.00 92.00 161 LEU A C 1
ATOM 1267 O O . LEU A 1 161 ? -2.865 4.472 22.694 1.00 92.00 161 LEU A O 1
ATOM 1271 N N . PHE A 1 162 ? -3.511 4.999 20.607 1.00 92.38 162 PHE A N 1
ATOM 1272 C CA . PHE A 1 162 ? -4.827 4.378 20.702 1.00 92.38 162 PHE A CA 1
ATOM 1273 C C . PHE A 1 162 ? -4.725 2.870 20.958 1.00 92.38 162 PHE A C 1
ATOM 1275 O O . PHE A 1 162 ? -5.396 2.361 21.851 1.00 92.38 162 PHE A O 1
ATOM 1282 N N . ILE A 1 163 ? -3.855 2.159 20.232 1.00 90.00 163 ILE A N 1
ATOM 1283 C CA . ILE A 1 163 ? -3.645 0.713 20.420 1.00 90.00 163 ILE A CA 1
ATOM 1284 C C . ILE A 1 163 ? -3.086 0.405 21.818 1.00 90.00 163 ILE A C 1
ATOM 1286 O O . ILE A 1 163 ? -3.450 -0.609 22.415 1.00 90.00 163 ILE A O 1
ATOM 1290 N N . LYS A 1 164 ? -2.209 1.268 22.351 1.00 90.12 164 LYS A N 1
ATOM 1291 C CA . LYS A 1 164 ? -1.656 1.120 23.709 1.00 90.12 164 LYS A CA 1
ATOM 1292 C C . LYS A 1 164 ? -2.707 1.349 24.796 1.00 90.12 164 LYS A C 1
ATOM 1294 O O . LYS A 1 164 ? -2.699 0.628 25.790 1.00 90.12 164 LYS A O 1
ATOM 1299 N N . GLU A 1 165 ? -3.582 2.333 24.610 1.00 94.88 165 GLU A N 1
ATOM 1300 C CA . GLU A 1 165 ? -4.648 2.668 25.563 1.00 94.88 165 GLU A CA 1
ATOM 1301 C C . GLU A 1 165 ? -5.781 1.630 25.542 1.00 94.88 165 GLU A C 1
ATOM 1303 O O . GLU A 1 165 ? -6.298 1.235 26.587 1.00 94.88 165 GLU A O 1
ATOM 1308 N N . TYR A 1 166 ? -6.146 1.152 24.350 1.00 91.38 166 TYR A N 1
ATOM 1309 C CA . TYR A 1 166 ? -7.261 0.236 24.130 1.00 91.38 166 TYR A CA 1
ATOM 1310 C C . TYR A 1 166 ? -6.759 -1.092 23.548 1.00 91.38 166 TYR A C 1
ATOM 1312 O O . TYR A 1 166 ? -6.760 -1.263 22.326 1.00 91.38 166 TYR A O 1
ATOM 1320 N N . PRO A 1 167 ? -6.345 -2.061 24.390 1.00 83.25 167 PRO A N 1
ATOM 1321 C CA . PRO A 1 167 ? -5.833 -3.338 23.911 1.00 83.25 167 PRO A CA 1
ATOM 1322 C C . PRO A 1 167 ? -6.901 -4.079 23.099 1.00 83.25 167 PRO A C 1
ATOM 1324 O O . PRO A 1 167 ? -7.960 -4.455 23.608 1.00 83.25 167 PRO A O 1
ATOM 1327 N N . ILE A 1 168 ? -6.606 -4.289 21.817 1.00 83.38 168 ILE A N 1
ATOM 1328 C CA . ILE A 1 168 ? -7.490 -4.974 20.876 1.00 83.38 168 ILE A CA 1
ATOM 1329 C C . ILE A 1 168 ? -7.262 -6.481 21.001 1.00 83.38 168 ILE A C 1
ATOM 1331 O O . ILE A 1 168 ? -6.182 -6.989 20.696 1.00 83.38 168 ILE A O 1
ATOM 1335 N N . TYR A 1 169 ? -8.292 -7.208 21.428 1.00 82.81 169 TYR A N 1
ATOM 1336 C CA . TYR A 1 169 ? -8.266 -8.667 21.470 1.00 82.81 169 TYR A CA 1
ATOM 1337 C C . TYR A 1 169 ? -8.606 -9.226 20.091 1.00 82.81 169 TYR A C 1
ATOM 1339 O O . TYR A 1 169 ? -9.757 -9.190 19.658 1.00 82.81 169 TYR A O 1
ATOM 1347 N N . LEU A 1 170 ? -7.592 -9.736 19.396 1.00 82.88 170 LEU A N 1
ATOM 1348 C CA . LEU A 1 170 ? -7.776 -10.451 18.141 1.00 82.88 170 LEU A CA 1
ATOM 1349 C C . LEU A 1 170 ? -8.104 -11.916 18.441 1.00 82.88 170 LEU A C 1
ATOM 1351 O O . LEU A 1 170 ? -7.346 -12.599 19.127 1.00 82.88 170 LEU A O 1
ATOM 1355 N N . GLU A 1 171 ? -9.231 -12.397 17.915 1.00 79.69 171 GLU A N 1
ATOM 1356 C CA . GLU A 1 171 ? -9.645 -13.803 18.039 1.00 79.69 171 GLU A CA 1
ATOM 1357 C C . GLU A 1 171 ? -8.642 -14.753 17.361 1.00 79.69 171 GLU A C 1
ATOM 1359 O O . GLU A 1 171 ? -8.411 -15.867 17.826 1.00 79.69 171 GLU A O 1
ATOM 1364 N N . HIS A 1 172 ? -7.998 -14.283 16.288 1.00 83.62 172 HIS A N 1
ATOM 1365 C CA . HIS A 1 172 ? -7.028 -15.034 15.499 1.00 83.62 172 HIS A CA 1
ATOM 1366 C C . HIS A 1 172 ? -5.625 -14.426 15.602 1.00 83.62 172 HIS A C 1
ATOM 1368 O O . HIS A 1 172 ? -5.455 -13.214 15.741 1.00 83.62 172 HIS A O 1
ATOM 1374 N N . SER A 1 173 ? -4.598 -15.277 15.503 1.00 88.12 173 SER A N 1
ATOM 1375 C CA . SER A 1 173 ? -3.202 -14.844 15.587 1.00 88.12 173 SER A CA 1
ATOM 1376 C C . SER A 1 173 ? -2.774 -14.069 14.342 1.00 88.12 173 SER A C 1
ATOM 1378 O O . SER A 1 173 ? -2.766 -14.600 13.231 1.00 88.12 173 SER A O 1
ATOM 1380 N N . THR A 1 174 ? -2.292 -12.849 14.554 1.00 90.19 174 THR A N 1
ATOM 1381 C CA . THR A 1 174 ? -1.653 -12.015 13.531 1.00 90.19 174 THR A CA 1
ATOM 1382 C C . THR A 1 174 ? -0.471 -12.712 12.856 1.00 90.19 174 THR A C 1
ATOM 1384 O O . THR A 1 174 ? -0.268 -12.586 11.650 1.00 90.19 174 THR A O 1
ATOM 1387 N N . THR A 1 175 ? 0.294 -13.499 13.618 1.00 91.69 175 THR A N 1
ATOM 1388 C CA . THR A 1 175 ? 1.414 -14.283 13.088 1.00 91.69 175 THR A CA 1
ATOM 1389 C C . THR A 1 175 ? 0.930 -15.350 12.116 1.00 91.69 175 THR A C 1
ATOM 1391 O O . THR A 1 175 ? 1.553 -15.528 11.073 1.00 91.69 175 THR A O 1
ATOM 1394 N N . GLN A 1 176 ? -0.174 -16.037 12.429 1.00 92.75 176 GLN A N 1
ATOM 1395 C CA . GLN A 1 176 ? -0.744 -17.046 11.537 1.00 92.75 176 GLN A CA 1
ATOM 1396 C C . GLN A 1 176 ? -1.255 -16.401 10.249 1.00 92.75 176 GLN A C 1
ATOM 1398 O O . GLN A 1 176 ? -0.854 -16.829 9.172 1.00 92.75 176 GLN A O 1
ATOM 1403 N N . ALA A 1 177 ? -2.024 -15.312 10.360 1.00 93.25 177 ALA A N 1
ATOM 1404 C CA . ALA A 1 177 ? -2.503 -14.566 9.197 1.00 93.25 177 ALA A CA 1
ATOM 1405 C C . ALA A 1 177 ? -1.343 -14.128 8.285 1.00 93.25 177 ALA A C 1
ATOM 1407 O O . ALA A 1 177 ? -1.416 -14.270 7.067 1.00 93.25 177 ALA A O 1
ATOM 1408 N N . TYR A 1 178 ? -0.233 -13.662 8.867 1.00 94.44 178 TYR A N 1
ATOM 1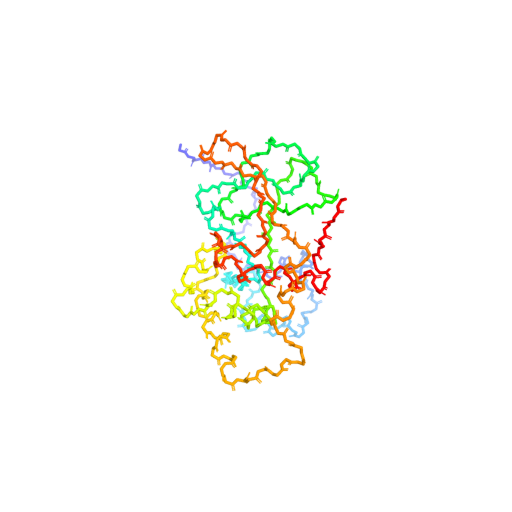409 C CA . TYR A 1 178 ? 0.966 -13.330 8.102 1.00 94.44 178 TYR A CA 1
ATOM 1410 C C . TYR A 1 178 ? 1.577 -14.542 7.382 1.00 94.44 178 TYR A C 1
ATOM 1412 O O . TYR A 1 178 ? 1.958 -14.417 6.219 1.00 94.44 178 TYR A O 1
ATOM 1420 N N . GLN A 1 179 ? 1.671 -15.709 8.032 1.00 94.75 179 GLN A N 1
ATOM 1421 C CA . GLN A 1 179 ? 2.173 -16.920 7.368 1.00 94.75 179 GLN A CA 1
ATOM 1422 C C . GLN A 1 179 ? 1.250 -17.372 6.234 1.00 94.75 179 GLN A C 1
ATOM 1424 O O . GLN A 1 179 ? 1.752 -17.734 5.172 1.00 94.75 179 GLN A O 1
ATOM 1429 N N . ASP A 1 180 ? -0.066 -17.301 6.432 1.00 94.94 180 ASP A N 1
ATOM 1430 C CA . ASP A 1 180 ? -1.054 -17.677 5.420 1.00 94.94 180 ASP A CA 1
ATOM 1431 C C . ASP A 1 180 ? -0.934 -16.769 4.190 1.00 94.94 180 ASP A C 1
ATOM 1433 O O . ASP A 1 180 ? -0.805 -17.256 3.069 1.00 94.94 180 ASP A O 1
ATOM 1437 N N . ILE A 1 181 ? -0.863 -15.447 4.390 1.00 94.69 181 ILE A N 1
ATOM 1438 C CA . ILE A 1 181 ? -0.676 -14.487 3.291 1.00 94.69 181 ILE A CA 1
ATOM 1439 C C . ILE A 1 181 ? 0.671 -14.697 2.597 1.00 94.69 181 ILE A C 1
ATOM 1441 O O . ILE A 1 181 ? 0.763 -14.648 1.371 1.00 94.69 181 ILE A O 1
ATOM 1445 N N . LYS A 1 182 ? 1.732 -14.959 3.363 1.00 94.12 182 LYS A N 1
ATOM 1446 C CA . LYS A 1 182 ? 3.056 -15.231 2.803 1.00 94.12 182 LYS A CA 1
ATOM 1447 C C . LYS A 1 182 ? 3.069 -16.512 1.962 1.00 94.12 182 LYS A C 1
ATOM 1449 O O . LYS A 1 182 ? 3.771 -16.556 0.956 1.00 94.12 182 LYS A O 1
ATOM 1454 N N . ALA A 1 183 ? 2.297 -17.530 2.344 1.00 95.94 183 ALA A N 1
ATOM 1455 C CA . ALA A 1 183 ? 2.171 -18.776 1.592 1.00 95.94 183 ALA A CA 1
ATOM 1456 C C . ALA A 1 183 ? 1.467 -18.593 0.236 1.00 95.94 183 ALA A C 1
ATOM 1458 O O . ALA A 1 183 ? 1.704 -19.384 -0.673 1.00 95.94 183 ALA A O 1
ATOM 1459 N N . LEU A 1 184 ? 0.656 -17.539 0.079 1.00 96.00 184 LEU A N 1
ATOM 1460 C CA . LEU A 1 184 ? 0.034 -17.178 -1.199 1.00 96.00 184 LEU A CA 1
ATOM 1461 C C . LEU A 1 184 ? 1.021 -16.558 -2.207 1.00 96.00 184 LEU A C 1
ATOM 1463 O O . LEU A 1 184 ? 0.659 -16.413 -3.369 1.00 96.00 184 LEU A O 1
ATOM 1467 N N . ASP A 1 185 ? 2.234 -16.175 -1.778 1.00 94.81 185 ASP A N 1
ATOM 1468 C CA . ASP A 1 185 ? 3.249 -15.480 -2.594 1.00 94.81 185 ASP A CA 1
ATOM 1469 C C . ASP A 1 185 ? 2.675 -14.285 -3.380 1.00 94.81 185 ASP A C 1
ATOM 1471 O O . ASP A 1 185 ? 2.950 -14.100 -4.564 1.00 94.81 185 ASP A O 1
ATOM 1475 N N . ILE A 1 186 ? 1.850 -13.460 -2.720 1.00 95.44 186 ILE A N 1
ATOM 1476 C CA . ILE A 1 186 ? 1.314 -12.236 -3.329 1.00 95.44 186 ILE A CA 1
ATOM 1477 C C . ILE A 1 186 ? 2.483 -11.317 -3.682 1.00 95.44 186 ILE A C 1
ATOM 1479 O O . ILE A 1 186 ? 3.324 -11.004 -2.831 1.00 95.44 186 ILE A O 1
ATOM 1483 N N . ARG A 1 187 ? 2.521 -10.854 -4.933 1.00 93.38 187 ARG A N 1
ATOM 1484 C CA . ARG A 1 187 ? 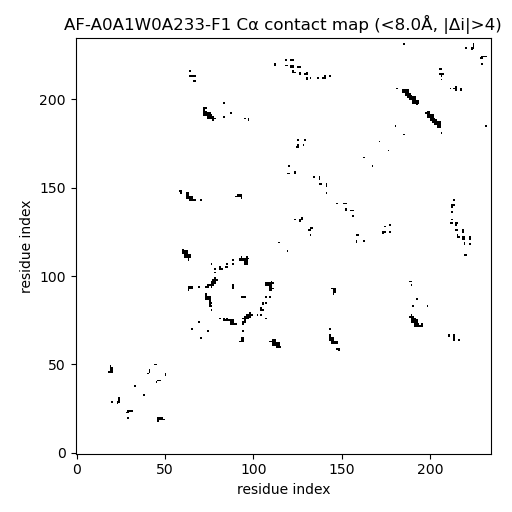3.601 -10.013 -5.452 1.00 93.38 187 ARG A CA 1
ATOM 1485 C C . ARG A 1 187 ? 3.120 -8.629 -5.841 1.00 93.38 187 ARG A C 1
ATOM 1487 O O . ARG A 1 187 ? 2.031 -8.461 -6.383 1.00 93.38 187 ARG A O 1
ATOM 1494 N N . PHE A 1 188 ? 3.975 -7.647 -5.592 1.00 92.44 188 PHE A N 1
ATOM 1495 C CA . PHE A 1 188 ? 3.831 -6.297 -6.104 1.00 92.44 188 PHE A CA 1
ATOM 1496 C C . PHE A 1 188 ? 4.554 -6.204 -7.448 1.00 92.44 188 PHE A C 1
ATOM 1498 O O . PHE A 1 188 ? 5.744 -6.522 -7.537 1.00 92.44 188 PHE A O 1
ATOM 1505 N N . ILE A 1 189 ? 3.828 -5.786 -8.488 1.00 91.94 189 ILE A N 1
ATOM 1506 C CA . ILE A 1 189 ? 4.331 -5.747 -9.862 1.00 91.94 189 ILE A CA 1
ATOM 1507 C C . ILE A 1 189 ? 4.074 -4.373 -10.488 1.00 91.94 189 ILE A C 1
ATOM 1509 O O . ILE A 1 189 ? 2.950 -3.869 -10.468 1.00 91.94 189 ILE A O 1
ATOM 1513 N N . GLN A 1 190 ? 5.121 -3.783 -11.063 1.00 91.06 190 GLN A N 1
ATOM 1514 C CA . GLN A 1 190 ? 5.089 -2.508 -11.782 1.00 91.06 190 GLN A CA 1
ATOM 1515 C C . GLN A 1 190 ? 6.147 -2.488 -12.883 1.00 91.06 190 GLN A C 1
ATOM 1517 O O . GLN A 1 190 ? 7.258 -2.974 -12.692 1.00 91.06 190 GLN A O 1
ATOM 1522 N N . TYR A 1 191 ? 5.848 -1.847 -14.005 1.00 90.81 191 TYR A N 1
ATOM 1523 C CA . TYR A 1 191 ? 6.883 -1.368 -14.909 1.00 90.81 191 TYR A CA 1
ATOM 1524 C C . TYR A 1 191 ? 7.483 -0.086 -14.332 1.00 90.81 191 TYR A C 1
ATOM 1526 O O . TYR A 1 191 ? 6.766 0.867 -14.011 1.00 90.81 191 TYR A O 1
ATOM 1534 N N . VAL A 1 192 ? 8.803 -0.070 -14.193 1.00 90.62 192 VAL A N 1
ATOM 1535 C CA . VAL A 1 192 ? 9.568 1.047 -13.641 1.00 90.62 192 VAL A CA 1
ATOM 1536 C C . VAL A 1 192 ? 10.607 1.508 -14.655 1.00 90.62 192 VAL A C 1
ATOM 1538 O O . VAL A 1 192 ? 11.226 0.695 -15.343 1.00 90.62 192 VAL A O 1
ATOM 1541 N N . LEU A 1 193 ? 10.792 2.819 -14.746 1.00 90.69 193 LEU A N 1
ATOM 1542 C CA . LEU A 1 193 ? 11.864 3.447 -15.497 1.00 90.69 193 LEU A CA 1
ATOM 1543 C C . LEU A 1 193 ? 12.961 3.876 -14.523 1.00 90.69 193 LEU A C 1
ATOM 1545 O O . LEU A 1 193 ? 12.759 4.780 -13.709 1.00 90.69 193 LEU A O 1
ATOM 1549 N N . ILE A 1 194 ? 14.109 3.212 -14.624 1.00 89.12 194 ILE A N 1
ATOM 1550 C CA . ILE A 1 194 ? 15.314 3.482 -13.840 1.00 89.12 194 ILE A CA 1
ATOM 1551 C C . ILE A 1 194 ? 16.191 4.466 -14.613 1.00 89.12 194 ILE A C 1
ATOM 1553 O O . ILE A 1 194 ? 16.354 4.335 -15.834 1.00 89.12 194 ILE A O 1
ATOM 1557 N N . ASP A 1 195 ? 16.720 5.474 -13.915 1.00 85.38 195 ASP A N 1
ATOM 1558 C CA . ASP A 1 195 ? 17.599 6.512 -14.474 1.00 85.38 195 ASP A CA 1
ATOM 1559 C C . ASP A 1 195 ? 17.049 7.146 -15.769 1.00 85.38 195 ASP A C 1
ATOM 1561 O O . ASP A 1 195 ? 17.787 7.440 -16.713 1.00 85.38 195 ASP A O 1
ATOM 1565 N N . ASN A 1 196 ? 15.720 7.298 -15.849 1.00 83.19 196 ASN A N 1
ATOM 1566 C CA . ASN A 1 196 ? 14.980 7.837 -16.998 1.00 83.19 196 ASN A CA 1
ATOM 1567 C C . ASN A 1 196 ? 15.265 7.163 -18.356 1.00 83.19 196 ASN A C 1
ATOM 1569 O O . ASN A 1 196 ? 14.996 7.753 -19.403 1.00 83.19 196 ASN A O 1
ATOM 1573 N N . SER A 1 197 ? 15.814 5.949 -18.366 1.00 86.19 197 SER A N 1
ATOM 1574 C CA . SER A 1 197 ? 16.317 5.334 -19.601 1.00 86.19 197 SER A CA 1
ATOM 1575 C C . SER A 1 197 ? 16.072 3.837 -19.690 1.00 86.19 197 SER A C 1
ATOM 1577 O O . SER A 1 197 ? 15.795 3.334 -20.779 1.00 86.19 197 SER A O 1
ATOM 1579 N N . THR A 1 198 ? 16.136 3.120 -18.568 1.00 90.06 198 THR A N 1
ATOM 1580 C CA . THR A 1 198 ? 16.065 1.659 -18.583 1.00 90.06 198 THR A CA 1
ATOM 1581 C C . THR A 1 198 ? 14.753 1.191 -17.986 1.00 90.06 198 THR A C 1
ATOM 1583 O O . THR A 1 198 ? 14.445 1.457 -16.828 1.00 90.06 198 THR A O 1
ATOM 1586 N N . THR A 1 199 ? 13.957 0.495 -18.796 1.00 90.19 199 THR A N 1
ATOM 1587 C CA . THR A 1 199 ? 12.699 -0.096 -18.341 1.00 90.19 199 THR A CA 1
ATOM 1588 C C . THR A 1 199 ? 12.956 -1.447 -17.691 1.00 90.19 199 THR A C 1
ATOM 1590 O O . THR A 1 199 ? 13.565 -2.329 -18.297 1.00 90.19 199 THR A O 1
ATOM 1593 N N . HIS A 1 200 ? 12.430 -1.626 -16.485 1.00 90.12 200 HIS A N 1
ATOM 1594 C CA . HIS A 1 200 ? 12.476 -2.876 -15.744 1.00 90.12 200 HIS A CA 1
ATOM 1595 C C . HIS A 1 200 ? 11.077 -3.280 -15.282 1.00 90.12 200 HIS A C 1
ATOM 1597 O O . HIS A 1 200 ? 10.241 -2.439 -14.956 1.00 90.12 200 HIS A O 1
ATOM 1603 N N . LEU A 1 201 ? 10.822 -4.588 -15.234 1.00 91.62 201 LEU A N 1
ATOM 1604 C CA . LEU A 1 201 ? 9.653 -5.124 -14.546 1.00 91.62 201 LEU A CA 1
ATOM 1605 C C . LEU A 1 201 ? 10.019 -5.320 -13.074 1.00 91.62 201 LEU A C 1
ATOM 1607 O O . LEU A 1 201 ? 10.680 -6.296 -12.715 1.00 91.62 201 LEU A O 1
ATOM 1611 N N . TYR A 1 202 ? 9.602 -4.380 -12.234 1.00 92.81 202 TYR A N 1
ATOM 1612 C CA . TYR A 1 202 ? 9.706 -4.499 -10.790 1.00 92.81 202 TYR A CA 1
ATOM 1613 C C . TYR A 1 202 ? 8.715 -5.563 -10.318 1.00 92.81 202 TYR A C 1
ATOM 1615 O O . TYR A 1 202 ? 7.514 -5.451 -10.561 1.00 92.81 202 TYR A O 1
ATOM 1623 N N . ASN A 1 203 ? 9.228 -6.624 -9.700 1.00 93.69 203 ASN A N 1
ATOM 1624 C CA . ASN A 1 203 ? 8.448 -7.772 -9.251 1.00 93.69 203 ASN A CA 1
ATOM 1625 C C . ASN A 1 203 ? 9.059 -8.317 -7.960 1.00 93.69 203 ASN A C 1
ATOM 1627 O O . ASN A 1 203 ? 10.091 -8.992 -7.988 1.00 93.69 203 ASN A O 1
ATOM 1631 N N . ILE A 1 204 ? 8.414 -8.021 -6.836 1.00 94.56 204 ILE A N 1
ATOM 1632 C CA . ILE A 1 204 ? 8.854 -8.450 -5.508 1.00 94.56 204 ILE A CA 1
ATOM 1633 C C . ILE A 1 204 ? 7.685 -9.050 -4.721 1.00 94.56 204 ILE A C 1
ATOM 1635 O O . ILE A 1 204 ? 6.530 -8.708 -4.987 1.00 94.56 204 ILE A O 1
ATOM 1639 N N . PRO A 1 205 ? 7.942 -9.908 -3.719 1.00 95.56 205 PRO A N 1
ATOM 1640 C CA . PRO A 1 205 ? 6.920 -10.266 -2.741 1.00 95.56 205 PRO A CA 1
ATOM 1641 C C . PRO A 1 205 ? 6.353 -9.006 -2.078 1.00 95.56 205 PRO A C 1
ATOM 1643 O O . PRO A 1 205 ? 7.113 -8.093 -1.755 1.00 95.56 205 PRO A O 1
ATOM 1646 N N . ILE A 1 206 ? 5.040 -8.969 -1.830 1.00 94.38 206 ILE A N 1
ATOM 1647 C CA . ILE A 1 206 ? 4.373 -7.803 -1.227 1.00 94.38 206 ILE A CA 1
ATOM 1648 C C . ILE A 1 206 ? 4.955 -7.460 0.1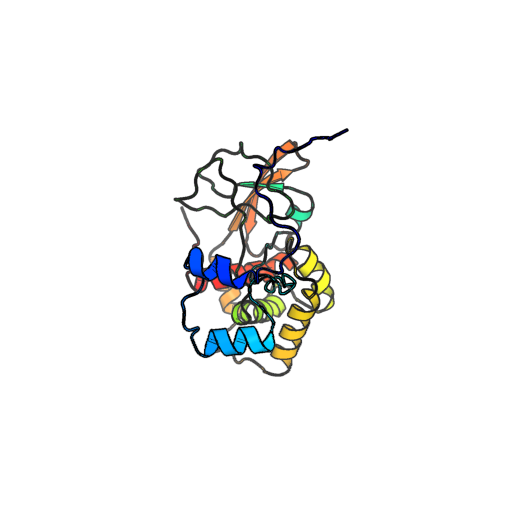57 1.00 94.38 206 ILE A C 1
ATOM 1650 O O . ILE A 1 206 ? 5.032 -6.297 0.535 1.00 94.38 206 ILE A O 1
ATOM 1654 N N . PHE A 1 207 ? 5.444 -8.478 0.875 1.00 95.00 207 PHE A N 1
ATOM 1655 C CA . PHE A 1 207 ? 6.244 -8.343 2.090 1.00 95.00 207 PHE A CA 1
ATOM 1656 C C . PHE A 1 207 ? 7.715 -8.667 1.795 1.00 95.00 207 PHE A C 1
ATOM 1658 O O . PHE A 1 207 ? 8.206 -9.762 2.088 1.00 95.00 207 PHE A O 1
ATOM 1665 N N . SER A 1 208 ? 8.425 -7.718 1.189 1.00 94.19 208 SER A N 1
ATOM 1666 C CA . SER A 1 208 ? 9.855 -7.842 0.897 1.00 94.19 208 SER A CA 1
ATOM 1667 C C . SER A 1 208 ? 10.711 -7.284 2.033 1.00 94.19 208 SER A C 1
ATOM 1669 O O . SER A 1 208 ? 10.425 -6.231 2.589 1.00 94.19 208 SER A O 1
ATOM 1671 N N . LYS A 1 209 ? 11.828 -7.953 2.348 1.00 92.06 209 LYS A N 1
ATOM 1672 C CA . LYS A 1 209 ? 12.825 -7.414 3.294 1.00 92.06 209 LYS A CA 1
ATOM 1673 C C . LYS A 1 209 ? 13.600 -6.222 2.732 1.00 92.06 209 LYS A C 1
ATOM 1675 O O . LYS A 1 209 ? 14.158 -5.465 3.517 1.00 92.06 209 LYS A O 1
ATOM 1680 N N . ALA A 1 210 ? 13.671 -6.104 1.404 1.00 93.50 210 ALA A N 1
ATOM 1681 C CA . ALA A 1 210 ? 14.292 -4.958 0.745 1.00 93.50 210 ALA A CA 1
ATOM 1682 C C . ALA A 1 210 ? 13.442 -3.688 0.891 1.00 93.50 210 ALA A C 1
ATOM 1684 O O . ALA A 1 210 ? 13.993 -2.604 0.809 1.00 93.50 210 ALA A O 1
ATOM 1685 N N . GLU A 1 211 ? 12.139 -3.856 1.149 1.00 94.44 211 GLU A N 1
ATOM 1686 C CA . GLU A 1 211 ? 11.136 -2.792 1.227 1.00 94.44 211 GLU A CA 1
ATOM 1687 C C . GLU A 1 211 ? 10.472 -2.804 2.613 1.00 94.44 211 GLU A C 1
ATOM 1689 O O . GLU A 1 211 ? 9.294 -3.145 2.776 1.00 94.44 211 GLU A O 1
ATOM 1694 N N . ARG A 1 212 ? 11.275 -2.570 3.661 1.00 95.56 212 ARG A N 1
ATOM 1695 C CA . ARG A 1 212 ? 10.866 -2.852 5.050 1.00 95.56 212 ARG A CA 1
ATOM 1696 C C . ARG A 1 212 ? 9.648 -2.027 5.451 1.00 95.56 212 ARG A C 1
ATOM 1698 O O . ARG A 1 212 ? 8.724 -2.581 6.039 1.00 95.56 212 ARG A O 1
ATOM 1705 N N . LEU A 1 213 ? 9.658 -0.718 5.199 1.00 95.44 213 LEU A N 1
ATOM 1706 C CA . LEU A 1 213 ? 8.589 0.168 5.668 1.00 95.44 213 LEU A CA 1
ATOM 1707 C C . LEU A 1 213 ? 7.369 0.108 4.756 1.00 95.44 213 LEU A C 1
ATOM 1709 O O . LEU A 1 213 ? 6.243 0.220 5.248 1.00 95.44 213 LEU A O 1
ATOM 1713 N N . PHE A 1 214 ? 7.565 -0.207 3.473 1.00 94.44 214 PHE A N 1
ATOM 1714 C CA . PHE A 1 214 ? 6.460 -0.553 2.582 1.00 94.44 214 PHE A CA 1
ATOM 1715 C C . PHE A 1 214 ? 5.593 -1.706 3.115 1.00 94.44 214 PHE A C 1
ATOM 1717 O O . PHE A 1 214 ? 4.397 -1.752 2.834 1.00 94.44 214 PHE A O 1
ATOM 1724 N N . GLY A 1 215 ? 6.140 -2.589 3.960 1.00 95.56 215 GLY A N 1
ATOM 1725 C CA . GLY A 1 215 ? 5.377 -3.638 4.639 1.00 95.56 215 GLY A CA 1
ATOM 1726 C C . GLY A 1 215 ? 4.172 -3.133 5.452 1.00 95.56 215 GLY A C 1
ATOM 1727 O O . GLY A 1 215 ? 3.194 -3.865 5.590 1.00 95.56 215 GLY A O 1
ATOM 1728 N N . PHE A 1 216 ? 4.178 -1.883 5.930 1.00 95.38 216 PHE A N 1
ATOM 1729 C CA . PHE A 1 216 ? 2.990 -1.267 6.535 1.00 95.38 216 PHE A CA 1
ATOM 1730 C C . PHE A 1 216 ? 1.884 -1.049 5.496 1.00 95.38 216 PHE A C 1
ATOM 1732 O O . PHE A 1 216 ? 0.736 -1.447 5.696 1.00 95.38 216 PHE A O 1
ATOM 1739 N N . PHE A 1 217 ? 2.228 -0.471 4.344 1.00 93.62 217 PHE A N 1
ATOM 1740 C CA . PHE A 1 217 ? 1.265 -0.252 3.269 1.00 93.62 217 PHE A CA 1
ATOM 1741 C C . PHE A 1 217 ? 0.843 -1.547 2.582 1.00 93.62 217 PHE A C 1
ATOM 1743 O O . PHE A 1 217 ? -0.286 -1.633 2.103 1.00 93.62 217 PHE A O 1
ATOM 1750 N N . ALA A 1 218 ? 1.694 -2.573 2.580 1.00 94.81 218 ALA A N 1
ATOM 1751 C CA . ALA A 1 218 ? 1.305 -3.916 2.182 1.00 94.81 218 ALA A CA 1
ATOM 1752 C C . ALA A 1 218 ? 0.117 -4.407 3.021 1.00 94.81 218 ALA A C 1
ATOM 1754 O O . ALA A 1 218 ? -0.861 -4.876 2.449 1.00 94.81 218 ALA A O 1
ATOM 1755 N N . TRP A 1 219 ? 0.119 -4.206 4.344 1.00 95.44 219 TRP A N 1
ATOM 1756 C CA . TRP A 1 219 ? -1.044 -4.531 5.179 1.00 95.44 219 TRP A CA 1
ATOM 1757 C C . TRP A 1 219 ? -2.289 -3.698 4.854 1.00 95.44 219 TRP A C 1
ATOM 1759 O O . TRP A 1 219 ? -3.391 -4.243 4.873 1.00 95.44 219 TRP A O 1
ATOM 1769 N N . CYS A 1 220 ? -2.137 -2.424 4.480 1.00 93.88 220 CYS A N 1
ATOM 1770 C CA . CYS A 1 220 ? -3.251 -1.619 3.964 1.00 93.88 220 CYS A CA 1
ATOM 1771 C C . CYS A 1 220 ? -3.833 -2.211 2.665 1.00 93.88 220 CYS A C 1
ATOM 1773 O O . CYS A 1 220 ? -5.048 -2.315 2.515 1.00 93.88 220 CYS A O 1
ATOM 1775 N N . LEU A 1 221 ? -2.977 -2.650 1.737 1.00 93.38 221 LEU A N 1
ATOM 1776 C CA . LEU A 1 221 ? -3.408 -3.293 0.491 1.00 93.38 221 LEU A CA 1
ATOM 1777 C C . LEU A 1 221 ? -4.069 -4.655 0.749 1.00 93.38 221 LEU A C 1
ATOM 1779 O O . LEU A 1 221 ? -5.068 -4.979 0.109 1.00 93.38 221 LEU A O 1
ATOM 1783 N N . ILE A 1 222 ? -3.558 -5.429 1.711 1.00 95.12 222 ILE A N 1
ATOM 1784 C CA . ILE A 1 222 ? -4.178 -6.680 2.164 1.00 95.12 222 ILE A CA 1
ATOM 1785 C C . ILE A 1 222 ? -5.548 -6.419 2.797 1.00 95.12 222 ILE A C 1
ATOM 1787 O O . ILE A 1 222 ? -6.469 -7.188 2.545 1.00 95.12 222 ILE A O 1
ATOM 1791 N N . TYR A 1 223 ? -5.718 -5.344 3.572 1.00 94.19 223 TYR A N 1
ATOM 1792 C CA . TYR A 1 223 ? -7.027 -4.953 4.104 1.00 94.19 223 TYR A CA 1
ATOM 1793 C C . TYR A 1 223 ? -8.025 -4.672 2.977 1.00 94.19 223 TYR A C 1
ATOM 1795 O O . TYR A 1 223 ? -9.142 -5.188 2.992 1.00 94.19 223 TYR A O 1
ATOM 1803 N N . GLU A 1 224 ? -7.626 -3.889 1.972 1.00 93.06 224 GLU A N 1
ATOM 1804 C CA . GLU A 1 224 ? -8.478 -3.609 0.812 1.00 93.06 224 GLU A CA 1
ATOM 1805 C C . GLU A 1 224 ? -8.791 -4.887 0.017 1.00 93.06 224 GLU A C 1
ATOM 1807 O O . GLU A 1 224 ? -9.921 -5.062 -0.430 1.00 93.06 224 GLU A O 1
ATOM 1812 N N . 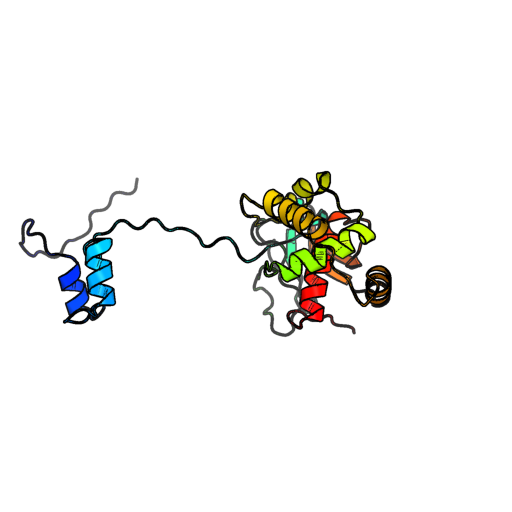TRP A 1 225 ? -7.847 -5.822 -0.105 1.00 93.88 225 TRP A N 1
ATOM 1813 C CA . TRP A 1 225 ? -8.112 -7.129 -0.713 1.00 93.88 225 TRP A CA 1
ATOM 1814 C C . TRP A 1 225 ? -9.105 -7.966 0.107 1.00 93.88 225 TRP A C 1
ATOM 1816 O O . TRP A 1 225 ? -10.107 -8.438 -0.426 1.00 93.88 225 TRP A O 1
ATOM 1826 N N . ALA A 1 226 ? -8.888 -8.088 1.418 1.00 93.31 226 ALA A N 1
ATOM 1827 C CA . ALA A 1 226 ? -9.749 -8.854 2.319 1.00 93.31 226 ALA A CA 1
ATOM 1828 C C . ALA A 1 226 ? -11.177 -8.285 2.419 1.00 93.31 226 ALA A C 1
ATOM 1830 O O . ALA A 1 226 ? -12.124 -9.026 2.672 1.00 93.31 226 ALA A O 1
ATOM 1831 N N . THR A 1 227 ? -11.339 -6.977 2.202 1.00 93.38 227 THR A N 1
ATOM 1832 C CA . THR A 1 227 ? -12.638 -6.285 2.196 1.00 93.38 227 THR A CA 1
ATOM 1833 C C . THR A 1 227 ? -13.267 -6.168 0.803 1.00 93.38 227 THR A C 1
ATOM 1835 O O . THR A 1 227 ? -14.359 -5.614 0.676 1.00 93.38 227 THR A O 1
ATOM 1838 N N . GLY A 1 228 ? -12.623 -6.705 -0.240 1.00 91.06 228 GLY A N 1
ATOM 1839 C CA . GLY A 1 228 ? -13.147 -6.725 -1.610 1.00 91.06 228 GLY A CA 1
ATOM 1840 C C . GLY A 1 228 ? -13.015 -5.405 -2.378 1.00 91.06 228 GLY A C 1
ATOM 1841 O O . GLY A 1 228 ? -13.653 -5.232 -3.413 1.00 91.06 228 GLY A O 1
ATOM 1842 N N . LEU A 1 229 ? -12.198 -4.466 -1.894 1.00 90.19 229 LEU A N 1
ATOM 1843 C CA . LEU A 1 229 ? -11.851 -3.224 -2.597 1.00 90.19 229 LEU A CA 1
ATOM 1844 C C . LEU A 1 229 ? -10.711 -3.413 -3.610 1.00 90.19 229 LEU A C 1
ATOM 1846 O O . LEU A 1 229 ? -10.550 -2.595 -4.518 1.00 90.19 229 LEU A O 1
ATOM 1850 N N . ARG A 1 230 ? -9.924 -4.484 -3.465 1.00 89.81 230 ARG A N 1
ATOM 1851 C CA . ARG A 1 230 ? -8.892 -4.909 -4.418 1.00 89.81 230 ARG A CA 1
ATOM 1852 C C . ARG A 1 230 ? -8.980 -6.399 -4.693 1.00 89.81 230 ARG A C 1
ATOM 1854 O O . ARG A 1 230 ? -9.553 -7.155 -3.918 1.00 89.81 230 ARG A O 1
ATOM 1861 N N . GLU A 1 231 ? -8.354 -6.810 -5.785 1.00 90.12 231 GLU A N 1
ATOM 1862 C CA . GLU A 1 231 ? -8.275 -8.200 -6.216 1.00 90.12 231 GLU A CA 1
ATOM 1863 C C . GLU A 1 231 ? -6.810 -8.623 -6.331 1.00 90.12 231 GLU A C 1
ATOM 1865 O O . GLU A 1 231 ? -5.936 -7.819 -6.662 1.00 90.12 231 GLU A O 1
ATOM 1870 N N . VAL A 1 232 ? -6.555 -9.903 -6.072 1.00 91.94 232 VAL A N 1
ATOM 1871 C CA . VAL A 1 232 ? -5.284 -10.569 -6.361 1.00 91.94 232 VAL A CA 1
ATOM 1872 C C . VAL A 1 232 ? -5.569 -11.595 -7.444 1.00 91.94 232 VAL A C 1
ATOM 1874 O O . VAL A 1 232 ? -6.513 -12.376 -7.325 1.00 91.94 232 VAL A O 1
ATOM 1877 N N . ILE A 1 233 ? -4.762 -11.586 -8.497 1.00 87.56 233 ILE A N 1
ATOM 1878 C CA . ILE A 1 233 ? -4.893 -12.518 -9.617 1.00 87.56 233 ILE A CA 1
ATOM 1879 C C . ILE A 1 233 ? -3.779 -13.564 -9.580 1.00 87.56 233 ILE A C 1
ATOM 1881 O O . ILE A 1 233 ? -2.671 -13.299 -9.114 1.00 87.56 233 ILE A O 1
ATOM 1885 N N . SER A 1 234 ? -4.081 -14.744 -10.109 1.00 85.00 234 SER A N 1
ATOM 1886 C CA . SER A 1 234 ? -3.140 -15.836 -10.354 1.00 85.00 234 SER A CA 1
ATOM 1887 C C . SER A 1 234 ? -3.372 -16.351 -11.779 1.00 85.00 234 SER A C 1
ATOM 1889 O O . SER A 1 234 ? -4.490 -16.225 -12.287 1.00 85.00 234 SER A O 1
ATOM 1891 N N . PHE A 1 235 ? -2.327 -16.868 -12.426 1.00 76.50 235 PHE A N 1
ATOM 1892 C CA . PHE A 1 235 ? -2.340 -17.324 -13.820 1.00 76.50 235 PHE A CA 1
ATOM 1893 C C . PHE A 1 235 ? -2.126 -18.833 -13.907 1.00 76.50 235 PHE A C 1
ATOM 1895 O O . PHE A 1 235 ? -1.296 -19.346 -13.122 1.00 76.50 235 PHE A O 1
#

Foldseek 3Di:
DDDDDDDDDDDDDDDDPPQVVVVCCVVVVADPPGDPVVVVVCVVQNGPPPGDDDDDDDAPQKWQFEFPVCLQWFFQEAAPVEDSPGDGDPLLLHHFDHH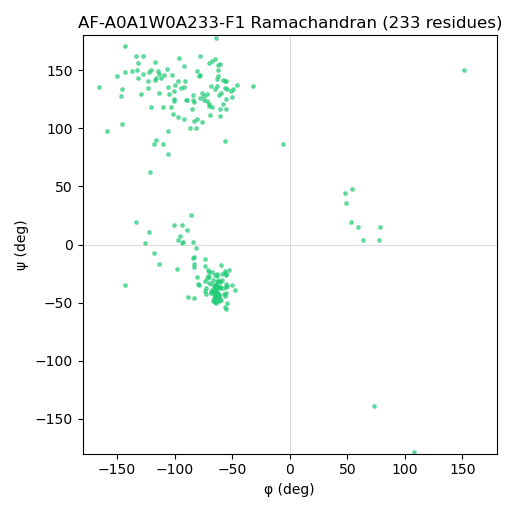DPPDDHNDGHGDIFGDDLVLLLQLLVLLCVQQVDDLVCQVVLQSRTSDDDPCSSVSNVVSVVCCVVDPDDDPDDSVVVVVVLVVVQQWDWTFIDDPVHDTDTDIDRCSDPSRRSSSSVSSSVVVCCVVVVDDTDDD

Nearest PDB structures (foldseek):
  2dqr-assembly1_B  TM=2.337E-01  e=1.304E+00  Bacillus subtilis
  3zqq-assembly1_C  TM=2.215E-01  e=1.760E+00  Bacillus phage SF6
  2qby-assembly1_A  TM=1.892E-01  e=7.401E+00  Saccharolobus solfataricus

Mean predicted aligned error: 12.28 Å

Secondary structure (DSSP, 8-state):
----PPPPPP---------HHHHHHHTTSS-SSPPHHHHHHHHHH-STTSS-----PPPP-EE-B--GGGGTSEEEE--TTS-S-PPPPPGGG-SB----TTPPTT---B--EE--HHHHHHHHHHHHHHT---GGGHHHHHHTBSS--TTHHHHHHHHHHHHHHS----SS-HHHHHHHHHHTT-EEEEEEEETTTEEEEEEEESS-TTSTTHHHHHHHHHHHHHTTSS-----